Protein AF-A0A651DU20-F1 (afdb_monomer)

Structure (mmCIF, N/CA/C/O backbone):
data_AF-A0A651DU20-F1
#
_entry.id   AF-A0A651DU20-F1
#
loop_
_atom_site.group_PDB
_atom_site.id
_atom_site.type_symbol
_atom_site.label_atom_id
_atom_site.label_alt_id
_atom_site.label_comp_id
_atom_site.label_asym_id
_atom_site.label_entity_id
_atom_site.label_seq_id
_atom_site.pdbx_PDB_ins_code
_atom_site.Cartn_x
_atom_site.Cartn_y
_atom_site.Cartn_z
_atom_site.occupancy
_atom_site.B_iso_or_equiv
_atom_site.auth_seq_id
_atom_site.auth_comp_id
_atom_site.auth_asym_id
_atom_site.auth_atom_id
_atom_site.pdbx_PDB_model_num
ATOM 1 N N . MET A 1 1 ? -7.298 -18.552 1.337 1.00 55.91 1 MET A N 1
ATOM 2 C CA . MET A 1 1 ? -7.359 -18.763 -0.127 1.00 55.91 1 MET A CA 1
ATOM 3 C C . MET A 1 1 ? -8.749 -18.547 -0.714 1.00 55.91 1 MET A C 1
ATOM 5 O O . MET A 1 1 ? -8.821 -17.839 -1.707 1.00 55.91 1 MET A O 1
ATOM 9 N N . GLY A 1 2 ? -9.836 -19.045 -0.103 1.00 80.62 2 GLY A N 1
ATOM 10 C CA . GLY A 1 2 ? -11.199 -18.857 -0.637 1.00 80.62 2 GLY A CA 1
ATOM 11 C C . GLY A 1 2 ? -11.576 -17.401 -0.952 1.00 80.62 2 GLY A C 1
ATOM 12 O O . GLY A 1 2 ? -12.044 -17.128 -2.047 1.00 80.62 2 GLY A O 1
ATOM 13 N N . LEU A 1 3 ? -11.283 -16.447 -0.058 1.00 84.88 3 LEU A N 1
ATOM 14 C CA . LEU A 1 3 ? -11.631 -15.032 -0.269 1.00 84.88 3 LEU A CA 1
ATOM 15 C C . LEU A 1 3 ? -10.940 -14.400 -1.494 1.00 84.88 3 LEU A C 1
ATOM 17 O O . LEU A 1 3 ? -11.592 -13.719 -2.272 1.00 84.88 3 LEU A O 1
ATOM 21 N N . LEU A 1 4 ? -9.648 -14.673 -1.705 1.00 83.44 4 LEU A N 1
ATOM 22 C CA . LEU A 1 4 ? -8.897 -14.156 -2.861 1.00 83.44 4 LEU A CA 1
ATOM 23 C C . LEU A 1 4 ? -9.382 -14.739 -4.187 1.00 83.44 4 LEU A C 1
ATOM 25 O O . LEU A 1 4 ? -9.460 -14.034 -5.186 1.00 83.44 4 LEU A O 1
ATOM 29 N N . LEU A 1 5 ? -9.734 -16.026 -4.204 1.00 86.94 5 LEU A N 1
ATOM 30 C CA . LEU A 1 5 ? -10.305 -16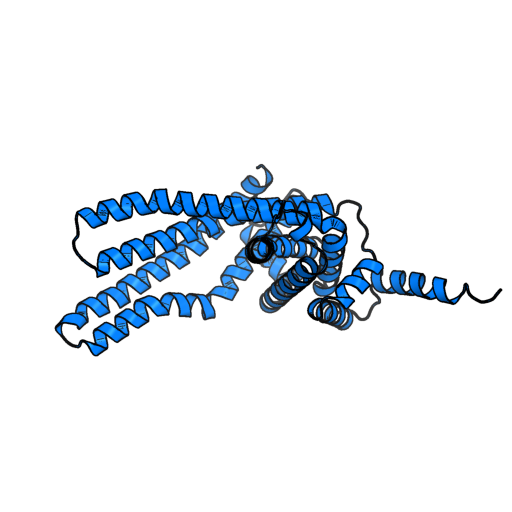.648 -5.399 1.00 86.94 5 LEU A CA 1
ATOM 31 C C . LEU A 1 5 ? -11.648 -16.009 -5.765 1.00 86.94 5 LEU A C 1
ATOM 33 O O . LEU A 1 5 ? -11.961 -15.834 -6.940 1.00 86.94 5 LEU A O 1
ATOM 37 N N . ARG A 1 6 ? -12.407 -15.577 -4.756 1.00 87.88 6 ARG A N 1
ATOM 38 C CA . ARG A 1 6 ? -13.658 -14.850 -4.951 1.00 87.88 6 ARG A CA 1
ATOM 39 C C . ARG A 1 6 ? -13.458 -13.417 -5.435 1.00 87.88 6 ARG A C 1
ATOM 41 O O . ARG A 1 6 ? -14.406 -12.881 -5.983 1.00 87.88 6 ARG A O 1
ATOM 48 N N . THR A 1 7 ? -12.268 -12.819 -5.325 1.00 87.94 7 THR A N 1
ATOM 49 C CA . THR A 1 7 ? -11.951 -11.501 -5.914 1.00 87.94 7 THR A CA 1
ATOM 50 C C . THR A 1 7 ? -11.258 -11.588 -7.278 1.00 87.94 7 THR A C 1
ATOM 52 O O . THR A 1 7 ? -10.811 -10.571 -7.807 1.00 87.94 7 THR A O 1
ATOM 55 N N . THR A 1 8 ? -11.169 -12.781 -7.884 1.00 86.00 8 THR A N 1
ATOM 56 C CA . THR A 1 8 ? -10.431 -13.009 -9.143 1.00 86.00 8 THR A CA 1
ATOM 57 C C . THR A 1 8 ? -10.808 -12.085 -10.302 1.00 86.00 8 THR A C 1
ATOM 59 O O . THR A 1 8 ? -9.875 -11.606 -10.951 1.00 86.00 8 THR A O 1
ATOM 62 N N . PRO A 1 9 ? -12.087 -11.730 -10.555 1.00 87.06 9 PRO A N 1
ATOM 63 C CA . PRO A 1 9 ? -12.413 -10.736 -11.578 1.00 87.06 9 PRO A CA 1
ATOM 64 C C . PRO A 1 9 ? -11.708 -9.395 -11.335 1.00 87.06 9 PRO A C 1
ATOM 66 O O . PRO A 1 9 ? -11.178 -8.789 -12.266 1.00 87.06 9 PRO A O 1
ATOM 69 N N . PHE A 1 10 ? -11.639 -8.952 -10.075 1.00 87.12 10 PHE A N 1
ATOM 70 C CA . PHE A 1 10 ? -10.921 -7.736 -9.707 1.00 87.12 10 PHE A CA 1
ATOM 71 C C . PHE A 1 10 ? -9.398 -7.909 -9.816 1.00 87.12 10 PHE A C 1
ATOM 73 O O . PHE A 1 10 ? -8.710 -6.988 -10.250 1.00 87.12 10 PHE A O 1
ATOM 80 N N . LEU A 1 11 ? -8.852 -9.087 -9.486 1.00 87.88 11 LEU A N 1
ATOM 81 C CA . LEU A 1 11 ? -7.421 -9.380 -9.662 1.00 87.88 11 LEU A CA 1
ATOM 82 C C . LEU A 1 11 ? -6.993 -9.287 -11.132 1.00 87.88 11 LEU A C 1
ATOM 84 O O . LEU A 1 11 ? -5.969 -8.678 -11.438 1.00 87.88 11 LEU A O 1
ATOM 88 N N . VAL A 1 12 ? -7.795 -9.841 -12.046 1.00 90.31 12 VAL A N 1
ATOM 89 C CA . VAL A 1 12 ? -7.548 -9.753 -13.494 1.00 90.31 12 VAL A CA 1
ATOM 90 C C . VAL A 1 12 ? -7.616 -8.302 -13.959 1.00 90.31 12 VAL A C 1
ATOM 92 O O . VAL A 1 12 ? -6.741 -7.851 -14.696 1.00 90.31 12 VAL A O 1
ATOM 95 N N . PHE A 1 13 ? -8.602 -7.541 -13.483 1.00 89.31 13 PHE A N 1
ATOM 96 C CA . PHE A 1 13 ? -8.703 -6.117 -13.785 1.00 89.31 13 PHE A CA 1
ATOM 97 C C . PHE A 1 13 ? -7.493 -5.321 -13.272 1.00 89.31 13 PHE A C 1
ATOM 99 O O . PHE A 1 13 ? -6.919 -4.535 -14.024 1.00 89.31 13 PHE A O 1
ATOM 106 N N . ASN A 1 14 ? -7.038 -5.573 -12.041 1.00 87.06 14 ASN A N 1
ATOM 107 C CA . ASN A 1 14 ? -5.813 -4.981 -11.498 1.00 87.06 14 ASN A CA 1
ATOM 108 C C . ASN A 1 14 ? -4.610 -5.282 -12.394 1.00 87.06 14 ASN A C 1
ATOM 110 O O . ASN A 1 14 ? -3.867 -4.368 -12.759 1.00 87.06 14 ASN A O 1
ATOM 114 N N . ALA A 1 15 ? -4.430 -6.547 -12.780 1.00 87.94 15 ALA A N 1
ATOM 115 C CA . ALA A 1 15 ? -3.348 -6.959 -13.664 1.00 87.94 15 ALA A CA 1
ATOM 116 C C . ALA A 1 15 ? -3.434 -6.275 -15.036 1.00 87.94 15 ALA A C 1
ATOM 118 O O . ALA A 1 15 ? -2.413 -5.815 -15.542 1.00 87.94 15 ALA A O 1
ATOM 119 N N . ALA A 1 16 ? -4.635 -6.127 -15.600 1.00 90.31 16 ALA A N 1
ATOM 120 C CA . ALA A 1 16 ? -4.855 -5.414 -16.854 1.00 90.31 16 ALA A CA 1
ATOM 121 C C . ALA A 1 16 ? -4.510 -3.919 -16.740 1.00 90.31 16 ALA A C 1
ATOM 123 O O . ALA A 1 16 ? -3.827 -3.384 -17.609 1.00 90.31 16 ALA A O 1
ATOM 124 N N . VAL A 1 17 ? -4.907 -3.248 -15.652 1.00 87.69 17 VAL A N 1
ATOM 125 C CA . VAL A 1 17 ? -4.593 -1.827 -15.412 1.00 87.69 17 VAL A CA 1
ATOM 126 C C . VAL A 1 17 ? -3.086 -1.616 -15.246 1.00 87.69 17 VAL A C 1
ATOM 128 O O . VAL A 1 17 ? -2.503 -0.751 -15.906 1.00 87.69 17 VAL A O 1
ATOM 131 N N . TYR A 1 18 ? -2.423 -2.420 -14.409 1.00 84.81 18 TYR A N 1
ATOM 132 C CA . TYR A 1 18 ? -0.967 -2.353 -14.257 1.00 84.81 18 TYR A CA 1
ATOM 133 C C . TYR A 1 18 ? -0.241 -2.723 -15.558 1.00 84.81 18 TYR A C 1
ATOM 135 O O . TYR A 1 18 ? 0.729 -2.055 -15.921 1.00 84.81 18 TYR A O 1
ATOM 143 N N . GLY A 1 19 ? -0.738 -3.724 -16.287 1.00 85.00 19 GLY A N 1
ATOM 144 C CA . GLY A 1 19 ? -0.238 -4.153 -17.592 1.00 85.00 19 GLY A CA 1
ATOM 145 C C . GLY A 1 19 ? -0.322 -3.052 -18.644 1.00 85.00 19 GLY A C 1
ATOM 146 O O . GLY A 1 19 ? 0.677 -2.742 -19.285 1.00 85.00 19 GLY A O 1
ATOM 147 N N . ALA A 1 20 ? -1.464 -2.376 -18.767 1.00 86.56 20 ALA A N 1
ATOM 148 C CA . ALA A 1 20 ? -1.628 -1.234 -19.664 1.00 86.56 20 ALA A CA 1
ATOM 149 C C . ALA A 1 20 ? -0.638 -0.109 -19.326 1.00 86.56 20 ALA A C 1
ATOM 151 O O . ALA A 1 20 ? -0.013 0.484 -20.208 1.00 86.56 20 ALA A O 1
ATOM 152 N N . PHE A 1 21 ? -0.429 0.156 -18.033 1.00 80.81 21 PHE A N 1
ATOM 153 C CA . PHE A 1 21 ? 0.537 1.156 -17.596 1.00 80.81 21 PHE A CA 1
ATOM 154 C C . PHE A 1 21 ? 1.990 0.789 -17.889 1.00 80.81 21 PHE A C 1
ATOM 156 O O . PHE A 1 21 ? 2.790 1.692 -18.170 1.00 80.81 21 PHE A O 1
ATOM 163 N N . PHE A 1 22 ? 2.311 -0.499 -17.842 1.00 80.25 22 PHE A N 1
ATOM 164 C CA . PHE A 1 22 ? 3.593 -1.038 -18.265 1.00 80.25 22 PHE A CA 1
ATOM 165 C C . PHE A 1 22 ? 3.790 -0.931 -19.772 1.00 80.25 22 PHE A C 1
ATOM 167 O O . PHE A 1 22 ? 4.788 -0.359 -20.195 1.00 80.25 22 PHE A O 1
ATOM 174 N N . LEU A 1 23 ? 2.826 -1.384 -20.575 1.00 84.31 23 LEU A N 1
ATOM 175 C CA . LEU A 1 23 ? 2.892 -1.298 -22.035 1.00 84.31 23 LEU A CA 1
ATOM 176 C C . LEU A 1 23 ? 3.058 0.150 -22.502 1.00 84.31 23 LEU A C 1
ATOM 178 O O . LEU A 1 23 ? 3.904 0.429 -23.344 1.00 84.31 23 LEU A O 1
ATOM 182 N N . ALA A 1 24 ? 2.338 1.090 -21.890 1.00 83.56 24 ALA A N 1
ATOM 183 C CA . ALA A 1 24 ? 2.516 2.512 -22.163 1.00 83.56 24 ALA A CA 1
ATOM 184 C C . ALA A 1 24 ? 3.920 3.025 -21.781 1.00 83.56 24 ALA A C 1
ATOM 186 O O . ALA A 1 24 ? 4.468 3.871 -22.481 1.00 83.56 24 ALA A O 1
ATOM 187 N N . ALA A 1 25 ? 4.522 2.520 -20.697 1.00 79.12 25 ALA A N 1
ATOM 188 C CA . ALA A 1 25 ? 5.890 2.883 -20.317 1.00 79.12 25 ALA A CA 1
ATOM 189 C C . ALA A 1 25 ? 6.935 2.280 -21.273 1.00 79.12 25 ALA A C 1
ATOM 191 O O . ALA A 1 25 ? 7.893 2.959 -21.628 1.00 79.12 25 ALA A O 1
ATOM 192 N N . VAL A 1 26 ? 6.734 1.040 -21.728 1.00 79.12 26 VAL A N 1
ATOM 193 C CA . VAL A 1 26 ? 7.586 0.391 -22.737 1.00 79.12 26 VAL A CA 1
ATOM 194 C C . VAL A 1 26 ? 7.484 1.117 -24.075 1.00 79.12 26 VAL A C 1
ATOM 196 O O . VAL A 1 26 ? 8.511 1.427 -24.667 1.00 79.12 26 VAL A O 1
ATOM 199 N N . ALA A 1 27 ? 6.274 1.454 -24.525 1.00 84.69 27 ALA A N 1
ATOM 200 C CA . ALA A 1 27 ? 6.066 2.229 -25.746 1.00 84.69 27 ALA A CA 1
ATOM 201 C C . ALA A 1 27 ? 6.738 3.608 -25.656 1.00 84.69 27 ALA A C 1
ATOM 203 O O . ALA A 1 27 ? 7.429 4.014 -26.586 1.00 84.69 27 ALA A O 1
ATOM 204 N N . TRP A 1 28 ? 6.611 4.294 -24.514 1.00 85.69 28 TRP A N 1
ATOM 205 C CA . TRP A 1 28 ? 7.305 5.558 -24.257 1.00 85.69 28 TRP A CA 1
ATOM 206 C C . TRP A 1 28 ? 8.825 5.413 -24.376 1.00 85.69 28 TRP A C 1
ATOM 208 O O . TRP A 1 28 ? 9.468 6.170 -25.102 1.00 85.69 28 TRP A O 1
ATOM 218 N N . LEU A 1 29 ? 9.398 4.420 -23.691 1.00 81.75 29 LEU A N 1
ATOM 219 C CA . LEU A 1 29 ? 10.831 4.135 -23.750 1.00 81.75 29 LEU A CA 1
ATOM 220 C C . LEU A 1 29 ? 11.281 3.784 -25.170 1.00 81.75 29 LEU A C 1
ATOM 222 O O . LEU A 1 29 ? 12.324 4.260 -25.601 1.00 81.75 29 LEU A O 1
ATOM 226 N N . GLY A 1 30 ? 10.491 3.004 -25.909 1.00 82.56 30 GLY A N 1
ATOM 227 C CA . GLY A 1 30 ? 10.779 2.639 -27.293 1.00 82.56 30 GLY A CA 1
ATOM 228 C C . GLY A 1 30 ? 10.801 3.849 -28.227 1.00 82.56 30 GLY A C 1
ATOM 229 O O . GLY A 1 30 ? 11.742 4.003 -28.999 1.00 82.56 30 GLY A O 1
ATOM 230 N N . VAL A 1 31 ? 9.815 4.744 -28.119 1.00 89.19 31 VAL A N 1
ATOM 231 C CA . VAL A 1 31 ? 9.739 5.959 -2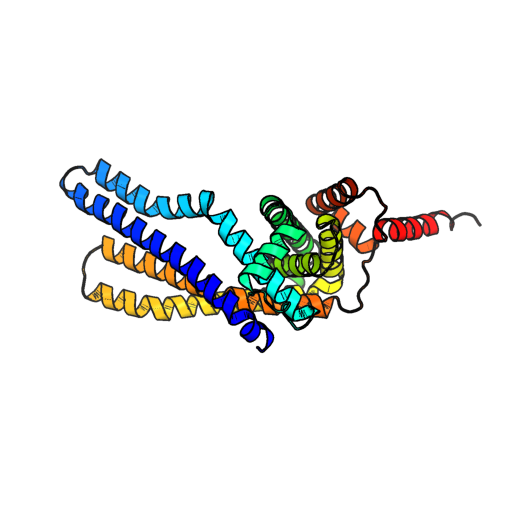8.947 1.00 89.19 31 VAL A CA 1
ATOM 232 C C . VAL A 1 31 ? 10.896 6.906 -28.635 1.00 89.19 31 VAL A C 1
ATOM 234 O O . VAL A 1 31 ? 11.657 7.262 -29.530 1.00 89.19 31 VAL A O 1
ATOM 237 N N . PHE A 1 32 ? 11.069 7.301 -27.373 1.00 88.06 32 PHE A N 1
ATOM 238 C CA . PHE A 1 32 ? 12.081 8.298 -27.014 1.00 88.06 32 PHE A CA 1
ATOM 239 C C . PHE A 1 32 ? 13.503 7.731 -27.013 1.00 88.06 32 PHE A C 1
ATOM 241 O O . PHE A 1 32 ? 14.437 8.429 -27.400 1.00 88.06 32 PHE A O 1
ATOM 248 N N . GLY A 1 33 ? 13.676 6.455 -26.665 1.00 85.44 33 GLY A N 1
ATOM 249 C CA . GLY A 1 33 ? 14.945 5.750 -26.839 1.00 85.44 33 GLY A CA 1
ATOM 250 C C . GLY A 1 33 ? 15.308 5.595 -28.317 1.00 85.44 33 GLY A C 1
ATOM 251 O O . GLY A 1 33 ? 16.445 5.862 -28.697 1.00 85.44 33 GLY A O 1
ATOM 252 N N . GLY A 1 34 ? 14.337 5.258 -29.171 1.00 86.38 34 GLY A N 1
ATOM 253 C CA . GLY A 1 34 ? 14.525 5.206 -30.622 1.00 86.38 34 GLY A CA 1
ATOM 254 C C . GLY A 1 34 ? 14.918 6.561 -31.212 1.00 86.38 34 GLY A C 1
ATOM 255 O O . GLY A 1 34 ? 15.850 6.634 -32.010 1.00 86.38 34 GLY A O 1
ATOM 256 N N . LEU A 1 35 ? 14.276 7.649 -30.770 1.00 90.56 35 LEU A N 1
ATOM 257 C CA . LEU A 1 35 ? 14.649 9.012 -31.159 1.00 90.56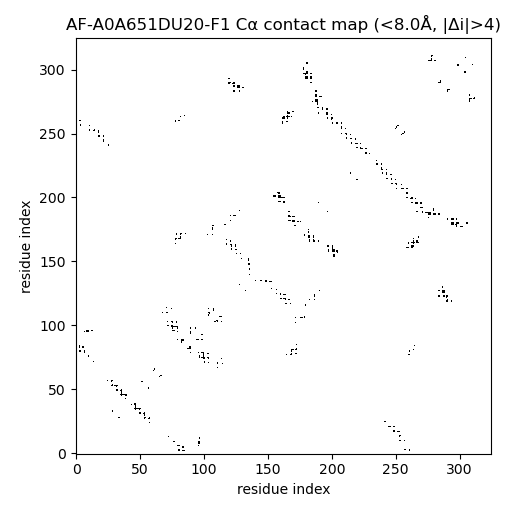 35 LEU A CA 1
ATOM 258 C C . LEU A 1 35 ? 16.062 9.379 -30.689 1.00 90.56 35 LEU A C 1
ATOM 260 O O . LEU A 1 35 ? 16.822 9.956 -31.464 1.00 90.56 35 LEU A O 1
ATOM 264 N N . ALA A 1 36 ? 16.454 9.007 -29.468 1.00 87.12 36 ALA A N 1
ATOM 265 C CA . ALA A 1 36 ? 17.814 9.240 -28.985 1.00 87.12 36 ALA A CA 1
ATOM 266 C C . ALA A 1 36 ? 18.856 8.562 -29.894 1.00 87.12 36 ALA A C 1
ATOM 268 O O . ALA A 1 36 ? 19.784 9.210 -30.375 1.00 87.12 36 ALA A O 1
ATOM 269 N N . VAL A 1 37 ? 18.645 7.285 -30.231 1.00 85.44 37 VAL A N 1
ATOM 270 C CA . VAL A 1 37 ? 19.518 6.539 -31.155 1.00 85.44 37 VAL A CA 1
ATOM 271 C C . VAL A 1 37 ? 19.529 7.168 -32.552 1.00 85.44 37 VAL A C 1
ATOM 273 O O . VAL A 1 37 ? 20.592 7.323 -33.151 1.00 85.44 37 VAL A O 1
ATOM 276 N N . LEU A 1 38 ? 18.367 7.584 -33.062 1.00 91.06 38 LEU A N 1
ATOM 277 C CA . LEU A 1 38 ? 18.239 8.207 -34.379 1.00 91.06 38 LEU A CA 1
ATOM 278 C C . LEU A 1 38 ? 19.030 9.522 -34.479 1.00 91.06 38 LEU A C 1
ATOM 280 O O . LEU A 1 38 ? 19.618 9.810 -35.523 1.00 91.06 38 LEU A O 1
ATOM 284 N N . PHE A 1 39 ? 19.044 10.335 -33.423 1.00 91.44 39 PHE A N 1
ATOM 285 C CA . PHE A 1 39 ? 19.740 11.625 -33.419 1.00 91.44 39 PHE A CA 1
ATOM 286 C C . PHE A 1 39 ? 21.196 11.548 -32.953 1.00 91.44 39 PHE A C 1
ATOM 288 O O . PHE A 1 39 ? 21.939 12.493 -33.212 1.00 91.44 39 PHE A O 1
ATOM 295 N N . ALA A 1 40 ? 21.631 10.431 -32.362 1.00 87.94 40 ALA A N 1
ATOM 296 C CA . ALA A 1 40 ? 22.998 10.236 -31.877 1.00 87.94 40 ALA A CA 1
ATOM 297 C C . ALA A 1 40 ? 24.103 10.593 -32.897 1.00 87.94 40 ALA A C 1
ATOM 299 O O . ALA A 1 40 ? 25.004 11.336 -32.517 1.00 87.94 40 ALA A O 1
ATOM 300 N N . PRO A 1 41 ? 24.047 10.174 -34.180 1.00 88.81 41 PRO A N 1
ATOM 301 C CA . PRO A 1 41 ? 25.090 10.522 -35.148 1.00 88.81 41 PRO A CA 1
ATOM 302 C C . PRO A 1 41 ? 24.916 11.912 -35.785 1.00 88.81 41 PRO A C 1
ATOM 304 O O . PRO A 1 41 ? 25.743 12.309 -36.599 1.00 88.81 41 PRO A O 1
ATOM 307 N N . ARG A 1 42 ? 23.826 12.635 -35.485 1.00 91.94 42 ARG A N 1
ATOM 308 C CA . ARG A 1 42 ? 23.471 13.903 -36.151 1.00 91.94 42 ARG A CA 1
ATOM 309 C C . ARG A 1 42 ? 23.635 15.107 -35.233 1.00 91.94 42 ARG A C 1
ATOM 311 O O . ARG A 1 42 ? 24.243 16.095 -35.622 1.00 91.94 42 ARG A O 1
ATOM 318 N N . ILE A 1 43 ? 23.031 15.041 -34.046 1.00 93.44 43 ILE A N 1
ATOM 319 C CA . ILE A 1 43 ? 22.959 16.144 -33.084 1.00 93.44 43 ILE A CA 1
ATOM 320 C C . ILE A 1 43 ? 23.022 15.551 -31.673 1.00 93.44 43 ILE A C 1
ATOM 322 O O . ILE A 1 43 ? 22.014 15.082 -31.137 1.00 93.44 43 ILE A O 1
ATOM 326 N N . GLU A 1 44 ? 24.202 15.605 -31.056 1.00 89.38 44 GLU A N 1
ATOM 327 C CA . GLU A 1 44 ? 24.463 15.030 -29.728 1.00 89.38 44 GLU A CA 1
ATOM 328 C C . GLU A 1 44 ? 23.520 15.589 -28.652 1.00 89.38 44 GLU A C 1
ATOM 330 O O . GLU A 1 44 ? 22.905 14.828 -27.904 1.00 89.38 44 GLU A O 1
ATOM 335 N N . LEU A 1 45 ? 23.320 16.912 -28.632 1.00 92.88 45 LEU A N 1
ATOM 336 C CA . LEU A 1 45 ? 22.419 17.567 -27.680 1.00 92.88 45 LEU A CA 1
ATOM 337 C C . LEU A 1 45 ? 20.983 17.025 -27.777 1.00 92.88 45 LEU A C 1
ATOM 339 O O . LEU A 1 45 ? 20.330 16.808 -26.760 1.00 92.88 45 LEU A O 1
ATOM 343 N N . LEU A 1 46 ? 20.494 16.773 -28.993 1.00 90.50 46 LEU A N 1
ATOM 344 C CA . LEU A 1 46 ? 19.132 16.295 -29.217 1.00 90.50 46 LEU A CA 1
ATOM 345 C C . LEU A 1 46 ? 18.978 14.818 -28.824 1.00 90.50 46 LEU A C 1
ATOM 347 O O . LEU A 1 46 ? 17.964 14.439 -28.239 1.00 90.50 46 LEU A O 1
ATOM 351 N N . SER A 1 47 ? 20.013 14.006 -29.062 1.00 87.19 47 SER A N 1
ATOM 352 C CA . SER A 1 47 ? 20.100 12.636 -28.544 1.00 87.19 47 SER A CA 1
ATOM 353 C C . SER A 1 47 ? 20.039 12.601 -27.014 1.00 87.19 47 SER A C 1
ATOM 355 O O . SER A 1 47 ? 19.230 11.868 -26.439 1.00 87.19 47 SER A O 1
ATOM 357 N N . LEU A 1 48 ? 20.821 13.460 -26.347 1.00 87.88 48 LEU A N 1
ATOM 358 C CA . LEU A 1 48 ? 20.824 13.576 -24.889 1.00 87.88 48 LEU A CA 1
ATOM 359 C C . LEU A 1 48 ? 19.452 13.990 -24.346 1.00 87.88 48 LEU A C 1
ATOM 361 O O . LEU A 1 48 ? 18.959 13.384 -23.395 1.00 87.88 48 LEU A O 1
ATOM 365 N N . ILE A 1 49 ? 18.804 14.975 -24.974 1.00 92.00 49 ILE A N 1
ATOM 366 C CA . ILE A 1 49 ? 17.455 15.415 -24.599 1.00 92.00 49 ILE A CA 1
ATOM 367 C C . ILE A 1 49 ? 16.462 14.250 -24.693 1.00 92.00 49 ILE A C 1
ATOM 369 O O . ILE A 1 49 ? 15.732 13.993 -23.735 1.00 92.00 49 ILE A O 1
ATOM 373 N N . PHE A 1 50 ? 16.447 13.504 -25.802 1.00 90.38 50 PHE A N 1
ATOM 374 C CA . PHE A 1 50 ? 15.524 12.379 -25.961 1.00 90.38 50 PHE A CA 1
ATOM 375 C C . PHE A 1 50 ? 15.806 11.228 -24.998 1.00 90.38 50 PHE A C 1
ATOM 377 O O . PHE A 1 50 ? 14.864 10.638 -24.474 1.00 90.38 50 PHE A O 1
ATOM 384 N N . MET A 1 51 ? 17.072 10.955 -24.690 1.00 84.56 51 MET A N 1
ATOM 385 C CA . MET A 1 51 ? 17.457 9.977 -23.675 1.00 84.56 51 MET A CA 1
ATOM 386 C C . MET A 1 51 ? 16.942 10.376 -22.284 1.00 84.56 51 MET A C 1
ATOM 388 O O . MET A 1 51 ? 16.348 9.560 -21.577 1.00 84.56 51 MET A O 1
ATOM 392 N N . VAL A 1 52 ? 17.109 11.647 -21.903 1.00 86.75 52 VAL A N 1
ATOM 393 C CA . VAL A 1 52 ? 16.591 12.172 -20.634 1.00 86.75 52 VAL A CA 1
ATOM 394 C C . VAL A 1 52 ? 15.067 12.078 -20.601 1.00 86.75 52 VAL A C 1
ATOM 396 O O . VAL A 1 52 ? 14.518 11.615 -19.605 1.00 86.75 52 VAL A O 1
ATOM 399 N N . ILE A 1 53 ? 14.369 12.434 -21.684 1.00 88.25 53 ILE A N 1
ATOM 400 C CA . ILE A 1 53 ? 12.904 12.301 -21.779 1.00 88.25 53 ILE A CA 1
ATOM 401 C C . ILE A 1 53 ? 12.469 10.830 -21.705 1.00 88.25 53 ILE A C 1
ATOM 403 O O . ILE A 1 53 ? 11.466 10.517 -21.058 1.00 88.25 53 ILE A O 1
ATOM 407 N N . ALA A 1 54 ? 13.218 9.909 -22.314 1.00 83.31 54 ALA A N 1
ATOM 408 C CA . ALA A 1 54 ? 12.934 8.479 -22.249 1.00 83.31 54 ALA A CA 1
ATOM 409 C C . ALA A 1 54 ? 12.972 7.974 -20.800 1.00 83.31 54 ALA A C 1
ATOM 411 O O . ALA A 1 54 ? 12.056 7.276 -20.373 1.00 83.31 54 ALA A O 1
ATOM 412 N N . VAL A 1 55 ? 13.983 8.372 -20.021 1.00 78.12 55 VAL A N 1
ATOM 413 C CA . VAL A 1 55 ? 14.164 7.920 -18.631 1.00 78.12 55 VAL A CA 1
ATOM 414 C C . VAL A 1 55 ? 13.263 8.679 -17.648 1.00 78.12 55 VAL A C 1
ATOM 416 O O . VAL A 1 55 ? 12.649 8.073 -16.767 1.00 78.12 55 VAL A O 1
ATOM 419 N N . ALA A 1 56 ? 13.149 10.001 -17.788 1.00 80.38 56 ALA A N 1
ATOM 420 C CA . ALA A 1 56 ? 12.386 10.856 -16.878 1.00 80.38 56 ALA A CA 1
ATOM 421 C C . ALA A 1 56 ? 10.875 10.836 -17.162 1.00 80.38 56 ALA A C 1
ATOM 423 O O . ALA A 1 56 ? 10.066 10.985 -16.244 1.00 80.38 56 ALA A O 1
ATOM 424 N N . GLY A 1 57 ? 10.470 10.626 -18.414 1.00 77.50 57 GLY A N 1
ATOM 425 C CA . GLY A 1 57 ? 9.070 10.655 -18.837 1.00 77.50 57 GLY A CA 1
ATOM 426 C C . GLY A 1 57 ? 8.177 9.641 -18.115 1.00 77.50 57 GLY A C 1
ATOM 427 O O . GLY A 1 57 ? 7.152 10.052 -17.565 1.00 77.50 57 GLY A O 1
ATOM 428 N N . PRO A 1 58 ? 8.561 8.355 -17.984 1.00 72.69 58 PRO A N 1
ATOM 429 C CA . PRO A 1 58 ? 7.801 7.390 -17.201 1.00 72.69 58 PRO A CA 1
ATOM 430 C C . PRO A 1 58 ? 7.639 7.840 -15.745 1.00 72.69 58 PRO A C 1
ATOM 432 O O . PRO A 1 58 ? 6.554 7.694 -15.189 1.00 72.69 58 PRO A O 1
ATOM 435 N N . PHE A 1 59 ? 8.659 8.466 -15.144 1.00 68.50 59 PHE A N 1
ATOM 436 C CA . PHE A 1 59 ? 8.570 9.043 -13.797 1.00 68.50 59 PHE A CA 1
ATOM 437 C C . PHE A 1 59 ? 7.572 10.213 -13.715 1.00 68.50 59 PHE A C 1
ATOM 439 O O . PHE A 1 59 ? 6.768 10.256 -12.778 1.00 68.50 59 PHE A O 1
ATOM 446 N N . GLY A 1 60 ? 7.568 11.127 -14.691 1.00 61.97 60 GLY A N 1
ATOM 447 C CA . GLY A 1 60 ? 6.640 12.267 -14.755 1.00 61.97 60 GLY A CA 1
ATOM 448 C C . GLY A 1 60 ? 5.181 11.851 -14.991 1.00 61.97 60 GLY A C 1
ATOM 449 O O . GLY A 1 60 ? 4.265 12.281 -14.287 1.00 61.97 60 GLY A O 1
ATOM 450 N N . VAL A 1 61 ? 4.957 10.917 -15.917 1.00 57.31 61 VAL A N 1
ATOM 451 C CA . VAL A 1 61 ? 3.626 10.365 -16.225 1.00 57.31 61 VAL A CA 1
ATOM 452 C C . VAL A 1 61 ? 3.072 9.544 -15.049 1.00 57.31 61 VAL A C 1
ATOM 454 O O . VAL A 1 61 ? 1.878 9.616 -14.742 1.00 57.31 61 VAL A O 1
ATOM 457 N N . LEU A 1 62 ? 3.930 8.804 -14.331 1.00 55.91 62 LEU A N 1
ATOM 458 C CA . LEU A 1 62 ? 3.555 8.076 -13.110 1.00 55.91 62 LEU A CA 1
ATOM 459 C C . LEU A 1 62 ? 3.200 9.004 -11.937 1.00 55.91 62 LEU A C 1
ATOM 461 O O . LEU A 1 62 ? 2.426 8.598 -11.068 1.00 55.91 62 LEU A O 1
ATOM 465 N N . THR A 1 63 ? 3.735 10.227 -11.888 1.00 56.56 63 THR A N 1
ATOM 466 C CA . THR A 1 63 ? 3.538 11.135 -10.746 1.00 56.56 63 THR A CA 1
ATOM 467 C C . THR A 1 63 ? 2.307 12.033 -10.859 1.00 56.56 63 THR A C 1
ATOM 469 O O . THR A 1 63 ? 1.671 12.256 -9.825 1.00 56.56 63 THR A O 1
ATOM 472 N N . PHE A 1 64 ? 1.926 12.494 -12.059 1.00 50.81 64 PHE A N 1
ATOM 473 C CA . PHE A 1 64 ? 0.850 13.491 -12.217 1.00 50.81 64 PHE A CA 1
ATOM 474 C C . PHE A 1 64 ? -0.504 12.948 -12.718 1.00 50.81 64 PHE A C 1
ATOM 476 O O . PHE A 1 64 ? -1.532 13.360 -12.191 1.00 50.81 64 PHE A O 1
ATOM 483 N N . GLY A 1 65 ? -0.548 11.998 -13.664 1.00 53.47 65 GLY A N 1
ATOM 484 C CA . GLY A 1 65 ? -1.822 11.543 -14.266 1.00 53.47 65 GLY A CA 1
ATOM 485 C C . GLY A 1 65 ? -2.404 10.241 -13.695 1.00 53.47 65 GLY A C 1
ATOM 486 O O . GLY A 1 65 ? -3.612 10.024 -13.714 1.00 53.47 65 GLY A O 1
ATOM 487 N N . ARG A 1 66 ? -1.555 9.353 -13.158 1.00 58.94 66 ARG A N 1
ATOM 488 C CA . ARG A 1 66 ? -1.937 7.962 -12.823 1.00 58.94 66 ARG A CA 1
ATOM 489 C C . ARG A 1 66 ? -2.436 7.731 -11.400 1.00 58.94 66 ARG A C 1
ATOM 491 O O . ARG A 1 66 ? -2.997 6.669 -11.132 1.00 58.94 66 ARG A O 1
ATOM 498 N N . ARG A 1 67 ? -2.253 8.687 -10.481 1.00 63.03 67 ARG A N 1
ATOM 499 C CA . ARG A 1 67 ? -2.666 8.502 -9.079 1.00 63.03 67 ARG A CA 1
ATOM 500 C C . ARG A 1 67 ? -4.171 8.288 -8.961 1.00 63.03 67 ARG A C 1
ATOM 502 O O . ARG A 1 67 ? -4.566 7.366 -8.269 1.00 63.03 67 ARG A O 1
ATOM 509 N N . TYR A 1 68 ? -4.993 9.049 -9.679 1.00 68.44 68 TYR A N 1
ATOM 510 C CA . TYR A 1 68 ? -6.450 8.943 -9.559 1.00 68.44 68 TYR A CA 1
ATOM 511 C C . TYR A 1 68 ? -6.968 7.534 -9.894 1.00 68.44 68 TYR A C 1
ATOM 513 O O . TYR A 1 68 ? -7.667 6.926 -9.088 1.00 68.44 68 TYR A O 1
ATOM 521 N N . ILE A 1 69 ? -6.554 6.977 -11.039 1.00 77.44 69 ILE A N 1
ATOM 522 C CA . ILE A 1 69 ? -6.996 5.647 -11.483 1.00 77.44 69 ILE A CA 1
ATOM 523 C C . ILE A 1 69 ? -6.472 4.569 -10.537 1.00 77.44 69 ILE A C 1
ATOM 525 O O . ILE A 1 69 ? -7.258 3.782 -10.026 1.00 77.44 69 ILE A O 1
ATOM 529 N N . LEU A 1 70 ? -5.166 4.545 -10.251 1.00 81.12 70 LEU A N 1
ATOM 530 C CA . LEU A 1 70 ? -4.589 3.505 -9.392 1.00 81.12 70 LEU A CA 1
ATOM 531 C C . LEU A 1 70 ? -5.174 3.528 -7.975 1.00 81.12 70 LEU A C 1
ATOM 533 O O . LEU A 1 70 ? -5.384 2.468 -7.391 1.00 81.12 70 LEU A O 1
ATOM 537 N N . TYR A 1 71 ? -5.481 4.713 -7.439 1.00 80.81 71 TYR A N 1
ATOM 538 C CA . TYR A 1 71 ? -6.136 4.832 -6.139 1.00 80.81 71 TYR A CA 1
ATOM 539 C C . TYR A 1 71 ? -7.598 4.395 -6.172 1.00 80.81 71 TYR A C 1
ATOM 541 O O . TYR A 1 71 ? -8.022 3.701 -5.253 1.00 80.81 71 TYR A O 1
ATOM 549 N N . LEU A 1 72 ? -8.353 4.741 -7.218 1.00 85.69 72 LEU A N 1
ATOM 550 C CA . LEU A 1 72 ? -9.730 4.271 -7.375 1.00 85.69 72 LEU A CA 1
ATOM 551 C C . LEU A 1 72 ? -9.780 2.743 -7.498 1.00 85.69 72 LEU A C 1
ATOM 553 O O . LEU A 1 72 ? -10.594 2.095 -6.850 1.00 85.69 72 LEU A O 1
ATOM 557 N N . VAL A 1 73 ? -8.865 2.162 -8.275 1.00 88.94 73 VAL A N 1
ATOM 558 C CA . VAL A 1 73 ? -8.728 0.711 -8.436 1.00 88.94 73 VAL A CA 1
ATOM 559 C C . VAL A 1 73 ? -8.351 0.045 -7.107 1.00 88.94 73 VAL A C 1
ATOM 561 O O . VAL A 1 73 ? -8.996 -0.919 -6.699 1.00 88.94 73 VAL A O 1
ATOM 564 N N . LYS A 1 74 ? -7.370 0.593 -6.376 1.00 89.88 74 LYS A N 1
ATOM 565 C CA . LYS A 1 74 ? -6.986 0.111 -5.038 1.00 89.88 74 LYS A CA 1
ATOM 566 C C . LYS A 1 74 ? -8.165 0.173 -4.060 1.00 89.88 74 LYS A C 1
ATOM 568 O O . LYS A 1 74 ? -8.465 -0.825 -3.412 1.00 89.88 74 LYS A O 1
ATOM 573 N N . GLY A 1 75 ? -8.846 1.317 -3.975 1.00 91.25 75 GLY A N 1
ATOM 574 C CA . GLY A 1 75 ? -10.009 1.510 -3.106 1.00 91.25 75 GLY A CA 1
ATOM 575 C C . GLY A 1 75 ? -11.157 0.568 -3.459 1.00 91.25 75 GLY A C 1
ATOM 576 O O . GLY A 1 75 ? -11.730 -0.054 -2.571 1.00 91.25 75 GLY A O 1
ATOM 577 N N . GLY A 1 76 ? -11.433 0.389 -4.754 1.00 92.69 76 GLY A N 1
ATOM 578 C CA . GLY A 1 76 ? -12.461 -0.530 -5.232 1.00 92.69 76 GLY A CA 1
ATOM 579 C C . GLY A 1 76 ? -12.144 -1.981 -4.881 1.00 92.69 76 GLY A C 1
ATOM 580 O O . GLY A 1 76 ? -13.035 -2.716 -4.465 1.00 92.69 76 GLY A O 1
ATOM 581 N N . HIS A 1 77 ? -10.871 -2.384 -4.957 1.00 94.31 77 HIS A N 1
ATOM 582 C CA . HIS A 1 77 ? -10.469 -3.725 -4.541 1.00 94.31 77 HIS A CA 1
ATOM 583 C C . HIS A 1 77 ? -10.683 -3.928 -3.041 1.00 94.31 77 HIS A C 1
ATOM 585 O O . HIS A 1 77 ? -11.217 -4.956 -2.633 1.00 94.31 77 HIS A O 1
ATOM 591 N N . ILE A 1 78 ? -10.296 -2.938 -2.226 1.00 95.00 78 ILE A N 1
ATOM 592 C CA . ILE A 1 78 ? -10.514 -2.964 -0.776 1.00 95.00 78 ILE A CA 1
ATOM 593 C C . ILE A 1 78 ? -12.012 -3.078 -0.485 1.00 95.00 78 ILE A C 1
ATOM 595 O O . ILE A 1 78 ? -12.391 -3.942 0.293 1.00 95.00 78 ILE A O 1
ATOM 599 N N . ALA A 1 79 ? -12.865 -2.298 -1.156 1.00 94.12 79 ALA A N 1
ATOM 600 C CA . ALA A 1 79 ? -14.316 -2.371 -0.994 1.00 94.12 79 ALA A CA 1
ATOM 601 C C . ALA A 1 79 ? -14.883 -3.761 -1.328 1.00 94.12 79 ALA A C 1
ATOM 603 O O . ALA A 1 79 ? -15.673 -4.305 -0.561 1.00 94.12 79 ALA A O 1
ATOM 604 N N . VAL A 1 80 ? -14.440 -4.376 -2.428 1.00 95.25 80 VAL A N 1
ATOM 605 C CA . VAL A 1 80 ? -14.852 -5.737 -2.815 1.00 95.25 80 VAL A CA 1
ATOM 606 C C . VAL A 1 80 ? -14.379 -6.777 -1.795 1.00 95.25 80 VAL A C 1
ATOM 608 O O . VAL A 1 80 ? -15.161 -7.649 -1.416 1.00 95.25 80 VAL A O 1
ATOM 611 N N . ILE A 1 81 ? -13.128 -6.685 -1.321 1.00 95.75 81 ILE A N 1
ATOM 612 C CA . ILE A 1 81 ? -12.607 -7.568 -0.265 1.00 95.75 81 ILE A CA 1
ATOM 613 C C . ILE A 1 81 ? -13.448 -7.412 1.002 1.00 95.75 81 ILE A C 1
ATOM 615 O O . ILE A 1 81 ? -13.869 -8.418 1.566 1.00 95.75 81 ILE A O 1
ATOM 619 N N . THR A 1 82 ? -13.698 -6.174 1.438 1.00 94.94 82 THR A N 1
ATOM 620 C CA . THR A 1 82 ? -14.501 -5.870 2.625 1.00 94.94 82 THR A CA 1
ATOM 621 C C . THR A 1 82 ? -15.897 -6.465 2.498 1.00 94.94 82 THR A C 1
ATOM 623 O O . THR A 1 82 ? -16.322 -7.191 3.388 1.00 94.94 82 THR A O 1
ATOM 626 N N . LYS A 1 83 ? -16.587 -6.224 1.378 1.00 94.00 83 LYS A N 1
ATOM 627 C CA . LYS A 1 83 ? -17.949 -6.715 1.147 1.00 94.00 83 LYS A CA 1
ATOM 628 C C . LYS A 1 83 ? -18.024 -8.239 1.209 1.00 94.00 83 LYS A C 1
ATOM 630 O O . LYS A 1 83 ? -18.866 -8.791 1.905 1.00 94.00 83 LYS A O 1
ATOM 635 N N . LEU A 1 84 ? -17.097 -8.928 0.545 1.00 94.31 84 LEU A N 1
ATOM 636 C CA . LEU A 1 84 ? -17.023 -10.391 0.590 1.00 94.31 84 LEU A CA 1
ATOM 637 C C . LEU A 1 84 ? -16.595 -10.941 1.956 1.00 94.31 84 LEU A C 1
ATOM 639 O O . LEU A 1 84 ? -16.918 -12.085 2.267 1.00 94.31 84 LEU A O 1
ATOM 643 N N . LEU A 1 85 ? -15.834 -10.174 2.738 1.00 94.56 85 LEU A N 1
ATOM 644 C CA . LEU A 1 85 ? -15.405 -10.565 4.078 1.00 94.56 85 LEU A CA 1
ATOM 645 C C . LEU A 1 85 ? -16.533 -10.423 5.104 1.00 94.56 85 LEU A C 1
ATOM 647 O O . LEU A 1 85 ? -16.667 -11.296 5.956 1.00 94.56 85 LEU A O 1
ATOM 651 N N . VAL A 1 86 ? -17.295 -9.331 5.028 1.00 91.88 86 VAL A N 1
ATOM 652 C CA . VAL A 1 86 ? -18.348 -8.986 5.993 1.00 91.88 86 VAL A CA 1
ATOM 653 C C . VAL A 1 86 ? -19.661 -9.677 5.639 1.00 91.88 86 VAL A C 1
ATOM 655 O O . VAL A 1 86 ? -20.210 -10.392 6.470 1.00 91.88 86 VAL A O 1
ATOM 658 N N . ASP A 1 87 ? -20.121 -9.531 4.396 1.00 91.00 87 ASP A N 1
ATOM 659 C CA . ASP A 1 87 ? -21.451 -9.993 3.975 1.00 91.00 87 ASP A CA 1
ATOM 660 C C . ASP A 1 87 ? -21.407 -11.317 3.215 1.00 91.00 87 ASP A C 1
ATOM 662 O O . ASP A 1 87 ? -22.429 -11.940 2.953 1.00 91.00 87 ASP A O 1
ATOM 666 N N . GLY A 1 88 ? -20.214 -11.768 2.832 1.00 90.19 88 GLY A N 1
ATOM 667 C CA . GLY A 1 88 ? -20.058 -13.058 2.185 1.00 90.19 88 GLY A CA 1
ATOM 668 C C . GLY A 1 88 ? -20.514 -13.099 0.731 1.00 90.19 88 GLY A C 1
ATOM 669 O O . GLY A 1 88 ? -20.311 -14.145 0.129 1.00 90.19 88 GLY A O 1
ATOM 670 N N . GLU A 1 89 ? -21.038 -12.029 0.126 1.00 88.81 89 GLU A N 1
ATOM 671 C CA . GLU A 1 89 ? -21.427 -11.973 -1.293 1.00 88.81 89 GLU A CA 1
ATOM 672 C C . GLU A 1 89 ? -21.440 -10.547 -1.874 1.00 88.81 89 GLU A C 1
ATOM 674 O O . GLU A 1 89 ? -21.508 -9.553 -1.152 1.00 88.81 89 GLU A O 1
ATOM 679 N N . ILE A 1 90 ? -21.338 -10.449 -3.205 1.00 88.38 90 ILE A N 1
ATOM 680 C CA . ILE A 1 90 ? -21.529 -9.191 -3.942 1.00 88.38 90 ILE A CA 1
ATOM 681 C C . ILE A 1 90 ? -22.998 -9.135 -4.381 1.00 88.38 90 ILE A C 1
ATOM 683 O O . ILE A 1 90 ? -23.474 -10.151 -4.885 1.00 88.38 90 ILE A O 1
ATOM 687 N N . PRO A 1 91 ? -23.699 -7.991 -4.236 1.00 84.69 91 PRO A N 1
ATOM 688 C CA . PRO A 1 91 ? -25.105 -7.878 -4.618 1.00 84.69 91 PRO A CA 1
ATOM 689 C C . PRO A 1 91 ? -25.379 -8.356 -6.049 1.00 84.69 91 PRO A C 1
ATOM 691 O O . PRO A 1 91 ? -24.625 -8.025 -6.972 1.00 84.69 91 PRO A O 1
ATOM 694 N N . GLU A 1 92 ? -26.469 -9.107 -6.225 1.00 74.94 92 GLU A N 1
ATOM 695 C CA . GLU A 1 92 ? -26.858 -9.679 -7.515 1.00 74.94 92 GLU A CA 1
ATOM 696 C C . GLU A 1 92 ? -26.966 -8.615 -8.620 1.00 74.94 92 GLU A C 1
ATOM 698 O O . GLU A 1 92 ? -27.340 -7.461 -8.393 1.00 74.94 92 GLU A O 1
ATOM 703 N N . GLY A 1 93 ? -26.586 -8.999 -9.841 1.00 74.44 93 GLY A N 1
ATOM 704 C CA . GLY A 1 93 ? -26.608 -8.114 -11.009 1.00 74.44 93 GLY A CA 1
ATOM 705 C C . GLY A 1 93 ? -25.481 -7.074 -11.066 1.00 74.44 93 GLY A C 1
ATOM 706 O O . GLY A 1 93 ? -25.389 -6.348 -12.055 1.00 74.44 93 GLY A O 1
ATOM 707 N N . ARG A 1 94 ? -24.586 -7.003 -10.067 1.00 78.62 94 ARG A N 1
ATOM 708 C CA . ARG A 1 94 ? -23.415 -6.109 -10.092 1.00 78.62 94 ARG A CA 1
ATOM 709 C C . ARG A 1 94 ? -22.105 -6.879 -10.243 1.00 78.62 94 ARG A C 1
ATOM 711 O O . ARG A 1 94 ? -21.772 -7.753 -9.451 1.00 78.62 94 ARG A O 1
ATOM 718 N N . GLY A 1 95 ? -21.300 -6.497 -11.236 1.00 88.19 95 GLY A N 1
ATOM 719 C CA . GLY A 1 95 ? -19.913 -6.959 -11.339 1.00 88.19 95 GLY A CA 1
ATOM 720 C C . GLY A 1 95 ? -19.030 -6.348 -10.242 1.00 88.19 95 GLY A C 1
ATOM 721 O O . GLY A 1 95 ? -19.250 -5.211 -9.829 1.00 88.19 95 GLY A O 1
ATOM 722 N N . GLN A 1 96 ? -17.984 -7.062 -9.809 1.00 90.75 96 GLN A N 1
ATOM 723 C CA . GLN A 1 96 ? -17.082 -6.617 -8.727 1.00 90.75 96 GLN A CA 1
ATOM 724 C C . GLN A 1 96 ? -16.476 -5.232 -8.963 1.00 90.75 96 GLN A C 1
ATOM 726 O O . GLN A 1 96 ? -16.356 -4.438 -8.037 1.00 90.75 96 GLN A O 1
ATOM 731 N N . ILE A 1 97 ? -16.098 -4.937 -10.207 1.00 90.38 97 ILE A N 1
ATOM 732 C CA . ILE A 1 97 ? -15.463 -3.668 -10.578 1.00 90.38 97 ILE A CA 1
ATOM 733 C C . ILE A 1 97 ? -16.458 -2.512 -10.437 1.00 90.38 97 ILE A C 1
ATOM 735 O O . ILE A 1 97 ? -16.116 -1.478 -9.867 1.00 90.38 97 ILE A O 1
ATOM 739 N N . ALA A 1 98 ? -17.691 -2.704 -10.920 1.00 90.94 98 ALA A N 1
ATOM 740 C CA . ALA A 1 98 ? -18.759 -1.716 -10.798 1.00 90.94 98 ALA A CA 1
ATOM 741 C C . ALA A 1 98 ? -19.115 -1.491 -9.326 1.00 90.94 98 ALA A C 1
ATOM 743 O O . ALA A 1 98 ? -19.069 -0.360 -8.860 1.00 90.94 98 ALA A O 1
ATOM 744 N N . TYR A 1 99 ? -19.331 -2.573 -8.570 1.00 92.06 99 TYR A N 1
ATOM 745 C CA . TYR A 1 99 ? -19.592 -2.490 -7.136 1.00 92.06 99 TYR A CA 1
ATOM 746 C C . TYR A 1 99 ? -18.483 -1.734 -6.388 1.00 92.06 99 TYR A C 1
ATOM 748 O O . TYR A 1 99 ? -18.769 -0.784 -5.668 1.00 92.06 99 TYR A O 1
ATOM 756 N N . GLY A 1 100 ? -17.215 -2.108 -6.589 1.00 91.31 100 GLY A N 1
ATOM 757 C CA . GLY A 1 100 ? -16.090 -1.464 -5.912 1.00 91.31 100 GLY A CA 1
ATOM 758 C C . GLY A 1 100 ? -15.953 0.020 -6.262 1.00 91.31 100 GLY A C 1
ATOM 759 O O . GLY A 1 100 ? -15.676 0.834 -5.383 1.00 91.31 100 GLY A O 1
ATOM 760 N N . ARG A 1 101 ? -16.175 0.393 -7.529 1.00 89.31 101 ARG A N 1
ATOM 761 C CA . ARG A 1 101 ? -16.199 1.799 -7.955 1.00 89.31 101 ARG A CA 1
ATOM 762 C C . ARG A 1 101 ? -17.327 2.562 -7.265 1.00 89.31 101 ARG A C 1
ATOM 764 O O . ARG A 1 101 ? -17.069 3.636 -6.725 1.00 89.31 101 ARG A O 1
ATOM 771 N N . ASP A 1 102 ? -18.542 2.028 -7.307 1.00 90.12 102 ASP A N 1
ATOM 772 C CA . ASP A 1 102 ? -19.731 2.685 -6.769 1.00 90.12 102 ASP A CA 1
ATOM 773 C C . ASP A 1 102 ? -19.626 2.850 -5.255 1.00 90.12 102 ASP A C 1
ATOM 775 O O . ASP A 1 102 ? -19.940 3.915 -4.736 1.00 90.12 102 ASP A O 1
ATOM 779 N N . GLU A 1 103 ? -19.112 1.842 -4.549 1.00 89.62 103 GLU A N 1
ATOM 780 C CA . GLU A 1 103 ? -18.899 1.910 -3.104 1.00 89.62 103 GLU A CA 1
ATOM 781 C C . GLU A 1 103 ? -17.883 3.005 -2.750 1.00 89.62 103 GLU A C 1
ATOM 783 O O . GLU A 1 103 ? -18.135 3.832 -1.877 1.00 89.62 103 GLU A O 1
ATOM 788 N N . VAL A 1 104 ? -16.760 3.091 -3.475 1.00 88.38 104 VAL A N 1
ATOM 789 C CA . VAL A 1 104 ? -15.777 4.168 -3.269 1.00 88.38 104 VAL A CA 1
ATOM 790 C C . VAL A 1 104 ? -16.383 5.542 -3.561 1.00 88.38 104 VAL A C 1
ATOM 792 O O . VAL A 1 104 ? -16.158 6.482 -2.799 1.00 88.38 104 VAL A O 1
ATOM 795 N N . GLN A 1 105 ? -17.157 5.678 -4.640 1.00 86.88 105 GLN A N 1
ATOM 796 C CA . GLN A 1 105 ? -17.812 6.942 -4.987 1.00 86.88 105 GLN A CA 1
ATOM 797 C C . GLN A 1 105 ? -18.878 7.332 -3.959 1.00 86.88 105 GLN A C 1
ATOM 799 O O . GLN A 1 105 ? -18.927 8.490 -3.556 1.00 86.88 105 GLN A O 1
ATOM 804 N N . LYS A 1 106 ? -19.674 6.373 -3.478 1.00 88.12 106 LYS A N 1
ATOM 805 C CA . LYS A 1 106 ? -20.685 6.585 -2.436 1.00 88.12 106 LYS A CA 1
ATOM 806 C C . LYS A 1 106 ? -20.033 7.065 -1.139 1.00 88.12 106 LYS A C 1
ATOM 808 O O . LYS A 1 106 ? -20.428 8.098 -0.609 1.00 88.12 106 LYS A O 1
ATOM 813 N N . ARG A 1 107 ? -19.016 6.344 -0.655 1.00 84.31 107 ARG A N 1
ATOM 814 C CA . ARG A 1 107 ? -18.375 6.606 0.645 1.00 84.31 107 ARG A CA 1
ATOM 815 C C . ARG A 1 107 ? -17.560 7.885 0.646 1.00 84.31 107 ARG A C 1
ATOM 817 O O . ARG A 1 107 ? -17.673 8.705 1.548 1.00 84.31 107 ARG A O 1
ATOM 824 N N . PHE A 1 108 ? -16.715 8.062 -0.363 1.00 83.44 108 PHE A N 1
ATOM 825 C CA . PHE A 1 108 ? -15.737 9.143 -0.352 1.00 83.44 108 PHE A CA 1
ATOM 826 C C . PHE A 1 108 ? -16.200 10.373 -1.130 1.00 83.44 108 PHE A C 1
ATOM 828 O O . PHE A 1 108 ? -15.539 11.398 -1.019 1.00 83.44 108 PHE A O 1
ATOM 835 N N . ARG A 1 109 ? -17.328 10.318 -1.861 1.00 78.31 109 ARG A N 1
ATOM 836 C CA . ARG A 1 109 ? -17.860 11.339 -2.797 1.00 78.31 109 ARG A CA 1
ATOM 837 C C . ARG A 1 109 ? -16.935 11.641 -3.978 1.00 78.31 109 ARG A C 1
ATOM 839 O O . ARG A 1 109 ? -17.360 11.642 -5.127 1.00 78.31 109 ARG A O 1
ATOM 846 N N . ASP A 1 110 ? -15.661 11.861 -3.689 1.00 76.50 110 ASP A N 1
ATOM 847 C CA . ASP A 1 110 ? -14.569 12.063 -4.620 1.00 76.50 110 ASP A CA 1
ATOM 848 C C . ASP A 1 110 ? -13.353 11.230 -4.172 1.00 76.50 110 ASP A C 1
ATOM 850 O O . ASP A 1 110 ? -13.052 11.070 -2.986 1.00 76.50 110 ASP A O 1
ATOM 854 N N . VAL A 1 111 ? -12.600 10.721 -5.142 1.00 77.75 111 VAL A N 1
ATOM 855 C CA . VAL A 1 111 ? -11.325 10.021 -4.935 1.00 77.75 111 VAL A CA 1
ATOM 856 C C . VAL A 1 111 ? -10.307 10.923 -4.228 1.00 77.75 111 VAL A C 1
ATOM 858 O O . VAL A 1 111 ? -9.417 10.423 -3.537 1.00 77.75 111 VAL A O 1
ATOM 861 N N . SER A 1 112 ? -10.443 12.249 -4.342 1.00 84.38 112 SER A N 1
ATOM 862 C CA . SER A 1 112 ? -9.633 13.202 -3.578 1.00 84.38 112 SER A CA 1
ATOM 863 C C . SER A 1 112 ? -9.768 12.999 -2.061 1.00 84.38 112 SER A C 1
ATOM 865 O O . SER A 1 112 ? -8.756 13.016 -1.354 1.00 84.38 112 SER A O 1
ATOM 867 N N . ILE A 1 113 ? -10.975 12.716 -1.556 1.00 88.75 113 ILE A N 1
ATOM 868 C CA . ILE A 1 113 ? -11.224 12.456 -0.132 1.00 88.75 113 ILE A CA 1
ATOM 869 C C . ILE A 1 113 ? -10.601 11.127 0.284 1.00 88.75 113 ILE A C 1
ATOM 871 O O . ILE A 1 113 ? -9.862 11.099 1.268 1.00 88.75 113 ILE A O 1
ATOM 875 N N . LEU A 1 114 ? -10.818 10.062 -0.500 1.00 88.62 114 LEU A N 1
ATOM 876 C CA . LEU A 1 114 ? -10.190 8.754 -0.2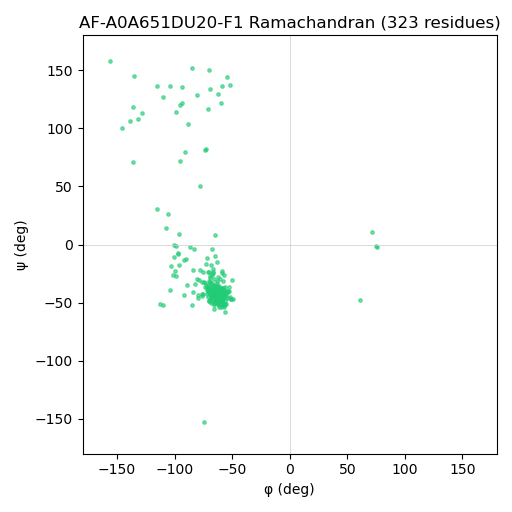79 1.00 88.62 114 LEU A CA 1
ATOM 877 C C . LEU A 1 114 ? -8.668 8.893 -0.129 1.00 88.62 114 LEU A C 1
ATOM 879 O O . LEU A 1 114 ? -8.061 8.352 0.790 1.00 88.62 114 LEU A O 1
ATOM 883 N N . PHE A 1 115 ? -8.048 9.656 -1.024 1.00 87.94 115 PHE A N 1
ATOM 884 C CA . PHE A 1 115 ? -6.609 9.866 -1.042 1.00 87.94 115 PHE A CA 1
ATOM 885 C C . PHE A 1 115 ? -6.093 10.677 0.148 1.00 87.94 115 PHE A C 1
ATOM 887 O O . PHE A 1 115 ? -5.036 10.373 0.709 1.00 87.94 115 PHE A O 1
ATOM 894 N N . VAL A 1 116 ? -6.811 11.736 0.530 1.00 90.94 116 VAL A N 1
ATOM 895 C CA . VAL A 1 116 ? -6.461 12.521 1.718 1.00 90.94 116 VAL A CA 1
ATOM 896 C C . VAL A 1 116 ? -6.556 11.648 2.963 1.00 90.94 116 VAL A C 1
ATOM 898 O O . VAL A 1 116 ? -5.648 11.686 3.794 1.00 90.94 116 VAL A O 1
ATOM 901 N N . LEU A 1 117 ? -7.604 10.836 3.056 1.00 92.69 117 LEU A N 1
ATOM 902 C CA . LEU A 1 117 ? -7.842 9.943 4.173 1.00 92.69 117 LEU A CA 1
ATOM 903 C C . LEU A 1 117 ? -6.782 8.836 4.280 1.00 92.69 117 LEU A C 1
ATOM 905 O O . LEU A 1 117 ? -6.169 8.717 5.335 1.00 92.69 117 LEU A O 1
ATOM 909 N N . ASP A 1 118 ? -6.491 8.109 3.195 1.00 92.44 118 ASP A N 1
ATOM 910 C CA . ASP A 1 118 ? -5.428 7.083 3.116 1.00 92.44 118 ASP A CA 1
ATOM 911 C C . ASP A 1 118 ? -4.088 7.643 3.623 1.00 92.44 118 ASP A C 1
ATOM 913 O O . ASP A 1 118 ? -3.454 7.091 4.521 1.00 92.44 118 ASP A O 1
ATOM 917 N N . ARG A 1 119 ? -3.717 8.842 3.160 1.00 92.50 119 ARG A N 1
ATOM 918 C CA . ARG A 1 119 ? -2.500 9.530 3.609 1.00 92.50 119 ARG A CA 1
ATOM 919 C C . ARG A 1 119 ? -2.533 9.960 5.074 1.00 92.50 119 ARG A C 1
ATOM 921 O O . ARG A 1 119 ? -1.483 9.995 5.715 1.00 92.50 119 ARG A O 1
ATOM 928 N N . MET A 1 120 ? -3.686 10.382 5.588 1.00 95.69 120 MET A N 1
ATOM 929 C CA . MET A 1 120 ? -3.833 10.728 7.003 1.00 95.69 120 MET A CA 1
ATOM 930 C C . MET A 1 120 ? -3.684 9.476 7.866 1.00 95.69 120 MET A C 1
ATOM 932 O O . MET A 1 120 ? -2.890 9.499 8.805 1.00 95.69 120 MET A O 1
ATOM 936 N N . ILE A 1 121 ? -4.357 8.382 7.505 1.00 96.81 121 ILE A N 1
ATOM 937 C CA . ILE A 1 121 ? -4.264 7.086 8.185 1.00 96.81 121 ILE A CA 1
ATOM 938 C C . ILE A 1 121 ? -2.809 6.605 8.204 1.00 96.81 121 ILE A C 1
ATOM 940 O O . ILE A 1 121 ? -2.276 6.363 9.286 1.00 96.81 121 ILE A O 1
ATOM 944 N N . ASP A 1 122 ? -2.128 6.560 7.054 1.00 95.44 122 ASP A N 1
ATOM 945 C CA . ASP A 1 122 ? -0.718 6.151 6.958 1.00 95.44 122 ASP A CA 1
ATOM 946 C C . ASP A 1 122 ? 0.179 6.970 7.903 1.00 95.44 122 ASP A C 1
ATOM 948 O O . ASP A 1 122 ? 0.974 6.418 8.671 1.00 95.44 122 ASP A O 1
ATOM 952 N N . ARG A 1 123 ? 0.005 8.299 7.931 1.00 96.00 123 ARG A N 1
ATOM 953 C CA . ARG A 1 123 ? 0.762 9.169 8.841 1.00 96.00 123 ARG A CA 1
ATOM 954 C C . ARG A 1 123 ? 0.458 8.883 10.308 1.00 96.00 123 ARG A C 1
ATOM 956 O O . ARG A 1 123 ? 1.398 8.851 11.106 1.00 96.00 123 ARG A O 1
ATOM 963 N N . VAL A 1 124 ? -0.810 8.688 10.677 1.00 97.19 124 VAL A N 1
ATOM 964 C CA . VAL A 1 124 ? -1.199 8.376 12.062 1.00 97.19 124 VAL A CA 1
ATOM 965 C C . VAL A 1 124 ? -0.598 7.042 12.492 1.00 97.19 124 VAL A C 1
ATOM 967 O O . VAL A 1 124 ? 0.057 6.992 13.531 1.00 97.19 124 VAL A O 1
ATOM 970 N N . VAL A 1 125 ? -0.738 5.998 11.674 1.00 96.69 125 VAL A N 1
ATOM 971 C CA . VAL A 1 125 ? -0.207 4.658 11.954 1.00 96.69 125 VAL A CA 1
ATOM 972 C C . VAL A 1 125 ? 1.313 4.699 12.124 1.00 96.69 125 VAL A C 1
ATOM 974 O O . VAL A 1 125 ? 1.830 4.174 13.107 1.00 96.69 125 VAL A O 1
ATOM 977 N N . ARG A 1 126 ? 2.047 5.397 11.244 1.00 94.75 126 ARG A N 1
ATOM 978 C CA . ARG A 1 126 ? 3.505 5.590 11.383 1.00 94.75 126 ARG A CA 1
ATOM 979 C C . ARG A 1 126 ? 3.878 6.296 12.678 1.00 94.75 126 ARG A C 1
ATOM 981 O O . ARG A 1 126 ? 4.804 5.865 13.363 1.00 94.75 126 ARG A O 1
ATOM 988 N N . ARG A 1 127 ? 3.188 7.388 13.020 1.00 94.50 127 ARG A N 1
ATOM 989 C CA . ARG A 1 127 ? 3.447 8.134 14.264 1.00 94.50 127 ARG A CA 1
ATOM 990 C C . ARG A 1 127 ? 3.195 7.265 15.488 1.00 94.50 127 ARG A C 1
ATOM 992 O O . ARG A 1 127 ? 4.044 7.217 16.373 1.00 94.50 127 ARG A O 1
ATOM 999 N N . PHE A 1 128 ? 2.069 6.555 15.502 1.00 93.50 128 PHE A N 1
ATOM 1000 C CA . PHE A 1 128 ? 1.720 5.609 16.552 1.00 93.50 128 PHE A CA 1
ATOM 1001 C C . PHE A 1 128 ? 2.803 4.537 16.701 1.00 93.50 128 PHE A C 1
ATOM 1003 O O . PHE A 1 128 ? 3.364 4.382 17.783 1.00 93.50 128 PHE A O 1
ATOM 1010 N N . THR A 1 129 ? 3.167 3.856 15.611 1.00 91.38 129 THR A N 1
ATOM 1011 C CA . THR A 1 129 ? 4.158 2.779 15.644 1.00 91.38 129 THR A CA 1
ATOM 1012 C C . THR A 1 129 ? 5.516 3.281 16.120 1.00 91.38 129 THR A C 1
ATOM 1014 O O . THR A 1 129 ? 6.091 2.695 17.028 1.00 91.38 129 THR A O 1
ATOM 1017 N N . ASN A 1 130 ? 6.007 4.405 15.595 1.00 89.12 130 ASN A N 1
ATOM 1018 C CA . ASN A 1 130 ? 7.307 4.944 16.003 1.00 89.12 130 ASN A CA 1
ATOM 1019 C C . ASN A 1 130 ? 7.333 5.424 17.467 1.00 89.12 130 ASN A C 1
ATOM 1021 O O . ASN A 1 130 ? 8.410 5.492 18.056 1.00 89.12 130 ASN A O 1
ATOM 1025 N N . ARG A 1 131 ? 6.180 5.777 18.055 1.00 87.06 131 ARG A N 1
ATOM 1026 C CA . ARG A 1 131 ? 6.098 6.262 19.440 1.00 87.06 131 ARG A CA 1
ATOM 1027 C C . ARG A 1 131 ? 5.845 5.152 20.457 1.00 87.06 131 ARG A C 1
ATOM 1029 O O . ARG A 1 131 ? 6.458 5.174 21.520 1.00 87.06 131 ARG A O 1
ATOM 1036 N N . PHE A 1 132 ? 4.940 4.225 20.156 1.00 78.31 132 PHE A N 1
ATOM 1037 C CA . PHE A 1 132 ? 4.463 3.218 21.108 1.00 78.31 132 PHE A CA 1
ATOM 1038 C C . PHE A 1 132 ? 5.092 1.843 20.911 1.00 78.31 132 PHE A C 1
ATOM 1040 O O . PHE A 1 132 ? 5.200 1.078 21.869 1.00 78.31 132 PHE A O 1
ATOM 1047 N N . VAL A 1 133 ? 5.535 1.513 19.697 1.00 76.12 133 VAL A N 1
ATOM 1048 C CA . VAL A 1 133 ? 6.181 0.228 19.444 1.00 76.12 133 VAL A CA 1
ATOM 1049 C C . VAL A 1 133 ? 7.670 0.386 19.715 1.00 76.12 133 VAL A C 1
ATOM 1051 O O . VAL A 1 133 ? 8.417 0.959 18.922 1.00 76.12 133 VAL A O 1
ATOM 1054 N N . ARG A 1 134 ? 8.117 -0.132 20.861 1.00 70.75 134 ARG A N 1
ATOM 1055 C CA . ARG A 1 134 ? 9.537 -0.189 21.225 1.00 70.75 134 ARG A CA 1
ATOM 1056 C C . ARG A 1 134 ? 10.219 -1.274 20.393 1.00 70.75 134 ARG A C 1
ATOM 1058 O O . ARG A 1 134 ? 10.413 -2.396 20.836 1.00 70.75 134 ARG A O 1
ATOM 1065 N N . LEU A 1 135 ? 10.570 -0.926 19.157 1.00 63.19 135 LEU A N 1
ATOM 1066 C CA . LEU A 1 135 ? 11.175 -1.841 18.179 1.00 63.19 135 LEU A CA 1
ATOM 1067 C C . LEU A 1 135 ? 12.493 -2.471 18.650 1.00 63.19 135 LEU A C 1
ATOM 1069 O O . LEU A 1 135 ? 12.876 -3.528 18.159 1.00 63.19 135 LEU A O 1
ATOM 1073 N N . VAL A 1 136 ? 13.176 -1.820 19.593 1.00 57.25 136 VAL A N 1
ATOM 1074 C CA . VAL A 1 136 ? 14.424 -2.303 20.198 1.00 57.25 136 VAL A CA 1
ATOM 1075 C C . VAL A 1 136 ? 14.176 -3.527 21.083 1.00 57.25 136 VAL A C 1
ATOM 1077 O O . VAL A 1 136 ? 15.012 -4.421 21.102 1.00 57.25 136 VAL A O 1
ATOM 1080 N N . ASP A 1 137 ? 13.006 -3.622 21.723 1.00 63.84 137 ASP A N 1
ATOM 1081 C CA . ASP A 1 137 ? 12.664 -4.721 22.637 1.00 63.84 137 ASP A CA 1
ATOM 1082 C C . ASP A 1 137 ? 12.420 -6.049 21.886 1.00 63.84 137 ASP A C 1
ATOM 1084 O O . ASP A 1 137 ? 12.314 -7.107 22.499 1.00 63.84 137 ASP A O 1
ATOM 1088 N N . TRP A 1 138 ? 12.313 -6.011 20.552 1.00 63.88 138 TRP A N 1
ATOM 1089 C CA . TRP A 1 138 ? 12.066 -7.187 19.707 1.00 63.88 138 TRP A CA 1
ATOM 1090 C C . TRP A 1 138 ? 13.330 -7.793 19.102 1.00 63.88 138 TRP A C 1
ATOM 1092 O O . TRP A 1 138 ? 13.242 -8.844 18.466 1.00 63.88 138 TRP A O 1
ATOM 1102 N N . LEU A 1 139 ? 14.492 -7.151 19.258 1.00 58.50 139 LEU A N 1
ATOM 1103 C CA . LEU A 1 139 ? 15.748 -7.681 18.738 1.00 58.50 139 LEU A CA 1
ATOM 1104 C C . LEU A 1 139 ? 16.726 -8.017 19.873 1.00 58.50 139 LEU A C 1
ATOM 1106 O O . LEU A 1 139 ? 16.944 -7.185 20.754 1.00 58.50 139 LEU A O 1
ATOM 1110 N N . PRO A 1 140 ? 17.406 -9.177 19.813 1.00 58.03 140 PRO A N 1
ATOM 1111 C CA . PRO A 1 140 ? 18.537 -9.473 20.685 1.00 58.03 140 PRO A CA 1
ATOM 1112 C C . PRO A 1 140 ? 19.747 -8.635 20.239 1.00 58.03 140 PRO A C 1
ATOM 1114 O O . PRO A 1 140 ? 20.584 -9.083 19.456 1.00 58.03 140 PRO A O 1
ATOM 1117 N N . LEU A 1 141 ? 19.809 -7.371 20.664 1.00 59.56 141 LEU A N 1
ATOM 1118 C CA . LEU A 1 141 ? 20.854 -6.435 20.241 1.00 59.56 141 LEU A CA 1
ATOM 1119 C C . LEU A 1 141 ? 21.957 -6.329 21.295 1.00 59.56 141 LEU A C 1
ATOM 1121 O O . LEU A 1 141 ? 21.747 -5.791 22.377 1.00 59.56 141 LEU A O 1
ATOM 1125 N N . GLY A 1 142 ? 23.157 -6.794 20.935 1.00 61.97 142 GLY A N 1
ATOM 1126 C CA . GLY A 1 142 ? 24.410 -6.398 21.587 1.00 61.97 142 GLY A CA 1
ATOM 1127 C C . GLY A 1 142 ? 24.856 -4.977 21.190 1.00 61.97 142 GLY A C 1
ATOM 1128 O O . GLY A 1 142 ? 24.050 -4.140 20.780 1.00 61.97 142 GLY A O 1
ATOM 1129 N N . GLN A 1 143 ? 26.167 -4.705 21.233 1.00 54.38 143 GLN A N 1
ATOM 1130 C CA . GLN A 1 143 ? 26.788 -3.365 21.109 1.00 54.38 143 GLN A CA 1
ATOM 1131 C C . GLN A 1 143 ? 26.611 -2.634 19.743 1.00 54.38 143 GLN A C 1
ATOM 1133 O O . GLN A 1 143 ? 27.179 -1.568 19.527 1.00 54.38 143 GLN A O 1
ATOM 1138 N N . GLY A 1 144 ? 25.792 -3.151 18.814 1.00 63.34 144 GLY A N 1
ATOM 1139 C CA . GLY A 1 144 ? 25.482 -2.559 17.497 1.00 63.34 144 GLY A CA 1
ATOM 1140 C C . GLY A 1 144 ? 24.072 -1.956 17.357 1.00 63.34 144 GLY A C 1
ATOM 1141 O O . GLY A 1 144 ? 23.619 -1.693 16.235 1.00 63.34 144 GLY A O 1
ATOM 1142 N N . ALA A 1 145 ? 23.361 -1.751 18.471 1.00 64.75 145 ALA A N 1
ATOM 1143 C CA . ALA A 1 145 ? 21.917 -1.501 18.515 1.00 64.75 145 ALA A CA 1
ATOM 1144 C C . ALA A 1 145 ? 21.416 -0.346 17.619 1.00 64.75 145 ALA A C 1
ATOM 1146 O O . ALA A 1 145 ? 20.361 -0.461 16.997 1.00 64.75 145 ALA A O 1
ATOM 1147 N N . GLY A 1 146 ? 22.177 0.746 17.476 1.00 69.69 146 GLY A N 1
ATOM 1148 C CA . GLY A 1 146 ? 21.709 1.952 16.775 1.00 69.69 146 GLY A CA 1
ATOM 1149 C C . GLY A 1 146 ? 21.536 1.811 15.253 1.00 69.69 146 GLY A C 1
ATOM 1150 O O . GLY A 1 146 ? 20.600 2.368 14.676 1.00 69.69 146 GLY A O 1
ATOM 1151 N N . LYS A 1 147 ? 22.414 1.067 14.560 1.00 74.69 147 LYS A N 1
ATOM 1152 C CA . LYS A 1 147 ? 22.280 0.847 13.102 1.00 74.69 147 LYS A CA 1
ATOM 1153 C C . LYS A 1 147 ? 21.181 -0.174 12.803 1.00 74.69 147 LYS A C 1
ATOM 1155 O O . LYS A 1 147 ? 20.350 0.085 11.935 1.00 74.69 147 LYS A O 1
ATOM 1160 N N . ALA A 1 148 ? 21.142 -1.275 13.552 1.00 74.69 148 ALA A N 1
ATOM 1161 C CA . ALA A 1 148 ? 20.116 -2.306 13.411 1.00 74.69 148 ALA A CA 1
ATOM 1162 C C . ALA A 1 148 ? 18.707 -1.754 13.692 1.00 74.69 148 ALA A C 1
ATOM 1164 O O . ALA A 1 148 ? 17.797 -1.966 12.892 1.00 74.69 148 ALA A O 1
ATOM 1165 N N . ALA A 1 149 ? 18.542 -0.950 14.749 1.00 77.25 149 ALA A N 1
ATOM 1166 C CA . ALA A 1 149 ? 17.260 -0.333 15.087 1.00 77.25 149 ALA A CA 1
ATOM 1167 C C . ALA A 1 149 ? 16.713 0.563 13.962 1.00 77.25 149 ALA A C 1
ATOM 1169 O O . ALA A 1 149 ? 15.521 0.513 13.664 1.00 77.25 149 ALA A O 1
ATOM 1170 N N . ARG A 1 150 ? 17.570 1.338 13.277 1.00 81.88 150 ARG A N 1
ATOM 1171 C CA . ARG A 1 150 ? 17.147 2.168 12.130 1.00 81.88 150 ARG A CA 1
ATOM 1172 C C . ARG A 1 150 ? 16.668 1.331 10.946 1.00 81.88 150 ARG A C 1
ATOM 1174 O O . ARG A 1 150 ? 15.667 1.679 10.323 1.00 81.88 150 ARG A O 1
ATOM 1181 N N . TRP A 1 151 ? 17.352 0.228 10.647 1.00 82.38 151 TRP A N 1
ATOM 1182 C CA . TRP A 1 151 ? 16.940 -0.695 9.587 1.00 82.38 151 TRP A CA 1
ATOM 1183 C C . TRP A 1 151 ? 15.601 -1.362 9.898 1.00 82.38 151 TRP A C 1
ATOM 1185 O O . TRP A 1 151 ? 14.714 -1.384 9.045 1.00 82.38 151 TRP A O 1
ATOM 1195 N N . VAL A 1 152 ? 15.422 -1.831 11.132 1.00 83.00 152 VAL A N 1
ATOM 1196 C CA . VAL A 1 152 ? 14.160 -2.418 11.603 1.00 83.00 152 VAL A CA 1
ATOM 1197 C C . VAL A 1 152 ? 13.036 -1.392 11.533 1.00 83.00 152 VAL A C 1
ATOM 1199 O O . VAL A 1 152 ? 11.983 -1.679 10.970 1.00 83.00 152 VAL A O 1
ATOM 1202 N N . ALA A 1 153 ? 13.273 -0.170 12.012 1.00 86.00 153 ALA A N 1
ATOM 1203 C CA . ALA A 1 153 ? 12.309 0.917 11.908 1.00 86.00 153 ALA A CA 1
ATOM 1204 C C . ALA A 1 153 ? 11.940 1.218 10.452 1.00 86.00 153 ALA A C 1
ATOM 1206 O O . ALA A 1 153 ? 10.766 1.430 10.158 1.00 86.00 153 ALA A O 1
ATOM 1207 N N . ALA A 1 154 ? 12.895 1.194 9.521 1.00 88.31 154 ALA A N 1
ATOM 1208 C CA . ALA A 1 154 ? 12.613 1.388 8.102 1.00 88.31 154 ALA A CA 1
ATOM 1209 C C . ALA A 1 154 ? 11.743 0.260 7.520 1.00 88.31 154 ALA A C 1
ATOM 1211 O O . ALA A 1 154 ? 10.798 0.539 6.781 1.00 88.31 154 ALA A O 1
ATOM 1212 N N . ILE A 1 155 ? 12.029 -0.998 7.867 1.00 89.06 155 ILE A N 1
ATOM 1213 C CA . ILE A 1 155 ? 11.242 -2.166 7.445 1.00 89.06 155 ILE A CA 1
ATOM 1214 C C . ILE A 1 155 ? 9.814 -2.068 7.983 1.00 89.06 155 ILE A C 1
ATOM 1216 O O . ILE A 1 155 ? 8.854 -2.137 7.214 1.00 89.06 155 ILE A O 1
ATOM 1220 N N . VAL A 1 156 ? 9.677 -1.830 9.289 1.00 90.62 156 VAL A N 1
ATOM 1221 C CA . VAL A 1 156 ? 8.384 -1.679 9.954 1.00 90.62 156 VAL A CA 1
ATOM 1222 C C . VAL A 1 156 ? 7.596 -0.555 9.308 1.00 90.62 156 VAL A C 1
ATOM 1224 O O . VAL A 1 156 ? 6.490 -0.795 8.838 1.00 90.62 156 VAL A O 1
ATOM 1227 N N . ASN A 1 157 ? 8.184 0.633 9.162 1.00 92.44 157 ASN A N 1
ATOM 1228 C CA . ASN A 1 157 ? 7.518 1.756 8.514 1.00 92.44 157 ASN A CA 1
ATOM 1229 C C . ASN A 1 157 ? 7.054 1.407 7.090 1.00 92.44 157 ASN A C 1
ATOM 1231 O O . ASN A 1 157 ? 5.952 1.786 6.702 1.00 92.44 157 ASN A O 1
ATOM 1235 N N . ARG A 1 158 ? 7.836 0.680 6.286 1.00 92.81 158 ARG A N 1
ATOM 1236 C CA . ARG A 1 158 ? 7.387 0.278 4.941 1.00 92.81 158 ARG A CA 1
ATOM 1237 C C . ARG A 1 158 ? 6.200 -0.691 4.985 1.00 92.81 158 ARG A C 1
ATOM 1239 O O . ARG A 1 158 ? 5.303 -0.570 4.152 1.00 92.81 158 ARG A O 1
ATOM 1246 N N . SER A 1 159 ? 6.159 -1.586 5.970 1.00 93.94 159 SER A N 1
ATOM 1247 C CA . SER A 1 159 ? 5.062 -2.546 6.140 1.00 93.94 159 SER A CA 1
ATOM 1248 C C . SER A 1 159 ? 3.716 -1.905 6.506 1.00 93.94 159 SER A C 1
ATOM 1250 O O . SER A 1 159 ? 2.672 -2.452 6.165 1.00 93.94 159 SER A O 1
ATOM 1252 N N . LEU A 1 160 ? 3.717 -0.712 7.116 1.00 95.00 160 LEU A N 1
ATOM 1253 C CA . LEU A 1 160 ? 2.492 -0.025 7.559 1.00 95.00 160 LEU A CA 1
ATOM 1254 C C . LEU A 1 160 ? 1.542 0.365 6.415 1.00 95.00 160 LEU A C 1
ATOM 1256 O O . LEU A 1 160 ? 0.369 0.599 6.673 1.00 95.00 160 LEU A O 1
ATOM 1260 N N . SER A 1 161 ? 2.022 0.345 5.168 1.00 92.31 161 SER A N 1
ATOM 1261 C CA . SER A 1 161 ? 1.216 0.543 3.950 1.00 92.31 161 SER A CA 1
ATOM 1262 C C . SER A 1 161 ? 0.209 -0.577 3.639 1.00 92.31 161 SER A C 1
ATOM 1264 O O . SER A 1 161 ? -0.520 -0.486 2.651 1.00 92.31 161 SER A O 1
ATOM 1266 N N . TYR A 1 162 ? 0.191 -1.658 4.426 1.00 95.75 162 TYR A N 1
ATOM 1267 C CA . TYR A 1 162 ? -0.898 -2.642 4.419 1.00 95.75 162 TYR A CA 1
ATOM 1268 C C . TYR A 1 162 ? -1.886 -2.422 5.573 1.00 95.75 162 TYR A C 1
ATOM 1270 O O . TYR A 1 162 ? -3.029 -2.869 5.505 1.00 95.75 162 TYR A O 1
ATOM 1278 N N . VAL A 1 163 ? -1.449 -1.749 6.643 1.00 97.38 163 VAL A N 1
ATOM 1279 C CA . VAL A 1 163 ? -2.260 -1.486 7.839 1.00 97.38 163 VAL A CA 1
ATOM 1280 C C . VAL A 1 163 ? -3.278 -0.384 7.562 1.00 97.38 163 VAL A C 1
ATOM 1282 O O . VAL A 1 163 ? -4.441 -0.518 7.928 1.00 97.38 163 VAL A O 1
ATOM 1285 N N . ASP A 1 164 ? -2.863 0.680 6.878 1.00 95.06 164 ASP A N 1
ATOM 1286 C CA . ASP A 1 164 ? -3.748 1.745 6.394 1.00 95.06 164 ASP A CA 1
ATOM 1287 C C . ASP A 1 164 ? -4.894 1.201 5.524 1.00 95.06 164 ASP A C 1
ATOM 1289 O O . ASP A 1 164 ? -6.042 1.590 5.711 1.00 95.06 164 ASP A O 1
ATOM 1293 N N . GLN A 1 165 ? -4.614 0.239 4.643 1.00 95.69 165 GLN A N 1
ATOM 1294 C CA . GLN A 1 165 ? -5.618 -0.421 3.800 1.00 95.69 165 GLN A CA 1
ATOM 1295 C C . GLN A 1 165 ? -6.624 -1.229 4.622 1.00 95.69 165 GLN A C 1
ATOM 1297 O O . GLN A 1 165 ? -7.804 -1.283 4.281 1.00 95.69 165 GLN A O 1
ATOM 1302 N N . ALA A 1 166 ? -6.165 -1.848 5.710 1.00 97.50 166 ALA A N 1
ATOM 1303 C CA . ALA A 1 166 ? -7.021 -2.594 6.619 1.00 97.50 166 ALA A CA 1
ATOM 1304 C C . ALA A 1 166 ? -7.930 -1.676 7.452 1.00 97.50 166 ALA A C 1
ATOM 1306 O O . ALA A 1 166 ? -9.115 -1.957 7.606 1.00 97.50 166 ALA A O 1
ATOM 1307 N N . ILE A 1 167 ? -7.412 -0.531 7.898 1.00 97.25 167 ILE A N 1
ATOM 1308 C CA . ILE A 1 167 ? -8.211 0.507 8.563 1.00 97.25 167 ILE A CA 1
ATOM 1309 C C . ILE A 1 167 ? -9.226 1.117 7.589 1.00 97.25 167 ILE A C 1
ATOM 1311 O O . ILE A 1 167 ? -10.387 1.313 7.938 1.00 97.25 167 ILE A O 1
ATOM 1315 N N . LEU A 1 168 ? -8.813 1.381 6.347 1.00 94.88 168 LEU A N 1
ATOM 1316 C CA . LEU A 1 168 ? -9.708 1.865 5.301 1.00 94.88 168 LEU A CA 1
ATOM 1317 C C . LEU A 1 168 ? -10.811 0.842 4.991 1.00 94.88 168 LEU A C 1
ATOM 1319 O O . LEU A 1 168 ? -11.962 1.223 4.811 1.00 94.88 168 LEU A O 1
ATOM 1323 N N . SER A 1 169 ? -10.480 -0.452 4.975 1.00 96.06 169 SER A N 1
ATOM 1324 C CA . SER A 1 169 ? -11.466 -1.530 4.842 1.00 96.06 169 SER A CA 1
ATOM 1325 C C . SER A 1 169 ? -12.537 -1.456 5.929 1.00 96.06 169 SER A C 1
ATOM 1327 O O . SER A 1 169 ? -13.714 -1.592 5.612 1.00 96.06 169 SER A O 1
ATOM 1329 N N . TYR A 1 170 ? -12.156 -1.181 7.177 1.00 95.75 170 TYR A N 1
ATOM 1330 C CA . TYR A 1 170 ? -13.117 -0.987 8.262 1.00 95.75 170 TYR A CA 1
ATOM 1331 C C . TYR A 1 170 ? -13.989 0.252 8.076 1.00 95.75 170 TYR A C 1
ATOM 1333 O O . TYR A 1 170 ? -15.206 0.176 8.228 1.00 95.75 170 TYR A O 1
ATOM 1341 N N . ALA A 1 171 ? -13.394 1.370 7.657 1.00 93.31 171 ALA A N 1
ATOM 1342 C CA . ALA A 1 171 ? -14.169 2.568 7.358 1.00 93.31 171 ALA A CA 1
ATOM 1343 C C . ALA A 1 171 ? -15.194 2.341 6.231 1.00 93.31 171 ALA A C 1
ATOM 1345 O O . ALA A 1 171 ? -16.246 2.966 6.236 1.00 93.31 171 ALA A O 1
ATOM 1346 N N . ILE A 1 172 ? -14.903 1.438 5.287 1.00 91.75 172 ILE A N 1
ATOM 1347 C CA . ILE A 1 172 ? -15.831 1.040 4.218 1.00 91.75 172 ILE A CA 1
ATOM 1348 C C . ILE A 1 172 ? -16.889 0.041 4.715 1.00 91.75 172 ILE A C 1
ATOM 1350 O O . ILE A 1 172 ? -17.995 0.033 4.185 1.00 91.75 172 ILE A O 1
ATOM 1354 N N . SER A 1 173 ? -16.579 -0.807 5.704 1.00 91.94 173 SER A N 1
ATOM 1355 C CA . SER A 1 173 ? -17.555 -1.777 6.230 1.00 91.94 173 SER A CA 1
ATOM 1356 C C . SER A 1 173 ? -18.687 -1.137 7.024 1.00 91.94 173 SER A C 1
ATOM 1358 O O . SER A 1 173 ? -19.751 -1.736 7.149 1.00 91.94 173 SER A O 1
ATOM 1360 N N . LEU A 1 174 ? -18.458 0.055 7.573 1.00 88.00 174 LEU A N 1
ATOM 1361 C CA . LEU A 1 174 ? -19.486 0.804 8.278 1.00 88.00 174 LEU A CA 1
ATOM 1362 C C . LEU A 1 174 ? -20.370 1.523 7.258 1.00 88.00 174 LEU A C 1
ATOM 1364 O O . LEU A 1 174 ? -19.864 2.244 6.396 1.00 88.00 174 LEU A O 1
ATOM 1368 N N . ASP A 1 175 ? -21.693 1.366 7.367 1.00 81.38 175 ASP A N 1
ATOM 1369 C CA . ASP A 1 175 ? -22.638 2.134 6.548 1.00 81.38 175 ASP A CA 1
ATOM 1370 C C . ASP A 1 175 ? -22.809 3.573 7.073 1.00 81.38 175 ASP A C 1
ATOM 1372 O O . ASP A 1 175 ? -23.916 4.038 7.313 1.00 81.38 175 ASP A O 1
ATOM 1376 N N . ASP A 1 176 ? -21.690 4.265 7.294 1.00 84.94 176 ASP A N 1
ATOM 1377 C CA . ASP A 1 176 ? -21.630 5.633 7.808 1.00 84.94 176 ASP A CA 1
ATOM 1378 C C . ASP A 1 176 ? -21.313 6.610 6.665 1.00 84.94 176 ASP A C 1
ATOM 1380 O O . ASP A 1 176 ? -20.431 6.364 5.833 1.00 84.94 176 ASP A O 1
ATOM 1384 N N . ASP A 1 177 ? -22.028 7.733 6.631 1.00 85.12 177 ASP A N 1
ATOM 1385 C CA . ASP A 1 177 ? -21.764 8.835 5.702 1.00 85.12 177 ASP A CA 1
ATOM 1386 C C . ASP A 1 177 ? -20.526 9.643 6.129 1.00 85.12 177 ASP A C 1
ATOM 1388 O O . ASP A 1 177 ? -19.873 10.290 5.304 1.00 85.12 177 ASP A O 1
ATOM 1392 N N . ASN A 1 178 ? -20.171 9.603 7.418 1.00 91.00 178 ASN A N 1
ATOM 1393 C CA . ASN A 1 178 ? -19.012 10.291 7.971 1.00 91.00 178 ASN A CA 1
ATOM 1394 C C . ASN A 1 178 ? -17.763 9.395 7.954 1.00 91.00 178 ASN A C 1
ATOM 1396 O O . ASN A 1 178 ? -17.306 8.868 8.971 1.00 91.00 178 ASN A O 1
ATOM 1400 N N . VAL A 1 179 ? -17.132 9.288 6.783 1.00 91.50 179 VAL A N 1
ATOM 1401 C CA . VAL A 1 179 ? -15.899 8.496 6.603 1.00 91.50 179 VAL A CA 1
ATOM 1402 C C . VAL A 1 179 ? -14.744 8.918 7.519 1.00 91.50 179 VAL A C 1
ATOM 1404 O O . VAL A 1 179 ? -13.880 8.098 7.845 1.00 91.50 179 VAL A O 1
ATOM 1407 N N . TRP A 1 180 ? -14.714 10.178 7.965 1.00 94.19 180 TRP A N 1
ATOM 1408 C CA . TRP A 1 180 ? -13.712 10.669 8.913 1.00 94.19 180 TRP A CA 1
ATOM 1409 C C . TRP A 1 180 ? -13.916 10.054 10.301 1.00 94.19 180 TRP A C 1
ATOM 1411 O O . TRP A 1 180 ? -12.939 9.618 10.913 1.00 94.19 180 TRP A O 1
ATOM 1421 N N . ARG A 1 181 ? -15.172 9.963 10.764 1.00 94.44 181 ARG A N 1
ATOM 1422 C CA . ARG A 1 181 ? -15.556 9.309 12.026 1.00 94.44 181 ARG A CA 1
ATOM 1423 C C . ARG A 1 181 ? -15.263 7.813 11.980 1.00 94.44 181 ARG A C 1
ATOM 1425 O O . ARG A 1 181 ? -14.536 7.301 12.827 1.00 94.44 181 ARG A O 1
ATOM 1432 N N . SER A 1 182 ? -15.713 7.136 10.930 1.00 94.31 182 SER A N 1
ATOM 1433 C CA . SER A 1 182 ? -15.447 5.707 10.742 1.00 94.31 182 SER A CA 1
ATOM 1434 C C . SER A 1 182 ? -13.945 5.381 10.711 1.00 94.31 182 SER A C 1
ATOM 1436 O O . SER A 1 182 ? -13.486 4.404 11.305 1.00 94.31 182 SER A O 1
ATOM 1438 N N . SER A 1 183 ? -13.132 6.251 10.106 1.00 95.75 183 SER A N 1
ATOM 1439 C CA . SER A 1 183 ? -11.670 6.092 10.100 1.00 95.75 183 SER A CA 1
ATOM 1440 C C . SER A 1 183 ? -11.010 6.416 11.439 1.00 95.75 183 SER A C 1
ATOM 1442 O O . SER A 1 183 ? -10.005 5.793 11.785 1.00 95.75 183 SER A O 1
ATOM 1444 N N . ARG A 1 184 ? -11.555 7.375 12.204 1.00 96.25 184 ARG A N 1
ATOM 1445 C CA . ARG A 1 184 ? -11.139 7.651 13.588 1.00 96.25 184 ARG A CA 1
ATOM 1446 C C . ARG A 1 184 ? -11.308 6.388 14.427 1.00 96.25 184 ARG A C 1
ATOM 1448 O O . ARG A 1 184 ? -10.342 5.954 15.047 1.00 96.25 184 ARG A O 1
ATOM 1455 N N . HIS A 1 185 ? -12.487 5.768 14.377 1.00 96.94 185 HIS A N 1
ATOM 1456 C CA . HIS A 1 185 ? -12.772 4.516 15.083 1.00 96.94 185 HIS A CA 1
ATOM 1457 C C . HIS A 1 185 ? -11.830 3.392 14.641 1.00 96.94 185 HIS A C 1
ATOM 1459 O O . HIS A 1 185 ? -11.206 2.756 15.486 1.00 96.94 185 HIS A O 1
ATOM 1465 N N . GLY A 1 186 ? -11.614 3.214 13.334 1.00 97.25 186 GLY A N 1
ATOM 1466 C CA . GLY A 1 186 ? -10.677 2.203 12.830 1.00 97.25 186 GLY A CA 1
ATOM 1467 C C . GLY A 1 186 ? -9.231 2.405 13.316 1.00 97.25 186 GLY A C 1
ATOM 1468 O O . GLY A 1 186 ? -8.526 1.446 13.643 1.00 97.25 186 GLY A O 1
ATOM 1469 N N . LEU A 1 187 ? -8.772 3.653 13.432 1.00 97.94 187 LEU A N 1
ATOM 1470 C CA . LEU A 1 187 ? -7.453 3.966 13.991 1.00 97.94 187 LEU A CA 1
ATOM 1471 C C . LEU A 1 187 ? -7.355 3.662 15.490 1.00 97.94 187 LEU A C 1
ATOM 1473 O O . LEU A 1 187 ? -6.319 3.162 15.933 1.00 97.94 187 LEU A O 1
ATOM 1477 N N . ILE A 1 188 ? -8.416 3.930 16.255 1.00 97.81 188 ILE A N 1
ATOM 1478 C CA . ILE A 1 188 ? -8.487 3.607 17.686 1.00 97.81 188 ILE A CA 1
ATOM 1479 C C . ILE A 1 188 ? -8.447 2.087 17.886 1.00 97.81 188 ILE A C 1
ATOM 1481 O O . ILE A 1 188 ? -7.591 1.587 18.617 1.00 97.81 188 ILE A O 1
ATOM 1485 N N . LEU A 1 189 ? -9.267 1.344 17.138 1.00 97.94 189 LEU A N 1
ATOM 1486 C CA . LEU A 1 189 ? -9.288 -0.119 17.176 1.00 97.94 189 LEU A CA 1
ATOM 1487 C C . LEU A 1 189 ? -7.945 -0.726 16.749 1.00 97.94 189 LEU A C 1
ATOM 1489 O O . LEU A 1 189 ? -7.465 -1.678 17.364 1.00 97.94 189 LEU A O 1
ATOM 1493 N N . TYR A 1 190 ? -7.277 -0.142 15.746 1.00 97.50 190 TYR A N 1
ATOM 1494 C CA . TYR A 1 190 ? -5.908 -0.533 15.407 1.00 97.50 190 TYR A CA 1
ATOM 1495 C C . TYR A 1 190 ? -4.958 -0.317 16.586 1.00 97.50 190 TYR A C 1
ATOM 1497 O O . TYR A 1 190 ? -4.167 -1.206 16.885 1.00 97.50 190 TYR A O 1
ATOM 1505 N N . ALA A 1 191 ? -5.017 0.831 17.263 1.00 96.25 191 ALA A N 1
ATOM 1506 C CA . ALA A 1 191 ? -4.150 1.103 18.405 1.00 96.25 191 ALA A CA 1
ATOM 1507 C C . ALA A 1 191 ? -4.382 0.107 19.557 1.00 96.25 191 ALA A C 1
ATOM 1509 O O . ALA A 1 191 ? -3.410 -0.356 20.159 1.00 96.25 191 ALA A O 1
ATOM 1510 N N . GLN A 1 192 ? -5.638 -0.287 19.800 1.00 95.25 192 GLN A N 1
ATOM 1511 C CA . GLN A 1 192 ? -6.015 -1.315 20.779 1.00 95.25 192 GLN A CA 1
ATOM 1512 C C . GLN A 1 192 ? -5.505 -2.713 20.386 1.00 95.25 192 GLN A C 1
ATOM 1514 O O . GLN A 1 192 ? -5.000 -3.448 21.235 1.00 95.25 192 GLN A O 1
ATOM 1519 N N . ALA A 1 193 ? -5.565 -3.066 19.097 1.00 94.88 193 ALA A N 1
ATOM 1520 C CA . ALA A 1 193 ? -5.265 -4.405 18.582 1.00 94.88 193 ALA A CA 1
ATOM 1521 C C . ALA A 1 193 ? -4.027 -4.467 17.656 1.00 94.88 193 ALA A C 1
ATOM 1523 O O . ALA A 1 193 ? -3.941 -5.306 16.755 1.00 94.88 193 ALA A O 1
ATOM 1524 N N . TYR A 1 194 ? -3.029 -3.598 17.863 1.00 94.88 194 TYR A N 1
ATOM 1525 C CA . TYR A 1 194 ? -1.981 -3.362 16.856 1.00 94.88 194 TYR A CA 1
ATOM 1526 C C . TYR A 1 194 ? -1.078 -4.573 16.586 1.00 94.88 194 TYR A C 1
ATOM 1528 O O . TYR A 1 194 ? -0.617 -4.762 15.460 1.00 94.88 194 TYR A O 1
ATOM 1536 N N . LYS A 1 195 ? -0.781 -5.388 17.609 1.00 92.88 195 LYS A N 1
ATOM 1537 C CA . LYS A 1 195 ? 0.239 -6.455 17.545 1.00 92.88 195 LYS A CA 1
ATOM 1538 C C . LYS A 1 195 ? -0.003 -7.467 16.412 1.00 92.88 195 LYS A C 1
ATOM 1540 O O . LYS A 1 195 ? 0.891 -7.613 15.575 1.00 92.88 195 LYS A O 1
ATOM 1545 N N . PRO A 1 196 ? -1.154 -8.169 16.339 1.00 95.69 196 PRO A N 1
ATOM 1546 C CA . PRO A 1 196 ? -1.397 -9.159 15.285 1.00 95.69 196 PRO A CA 1
ATOM 1547 C C . PRO A 1 196 ? -1.381 -8.546 13.878 1.00 95.69 196 PRO A C 1
ATOM 1549 O O . PRO A 1 196 ? -0.857 -9.152 12.936 1.00 95.69 196 PRO A O 1
ATOM 1552 N N . VAL A 1 197 ? -1.904 -7.328 13.742 1.00 96.62 197 VAL A N 1
ATOM 1553 C CA . VAL A 1 197 ? -2.015 -6.614 12.465 1.00 96.62 197 VAL A CA 1
ATOM 1554 C C . VAL A 1 197 ? -0.639 -6.181 11.971 1.00 96.62 197 VAL A C 1
ATOM 1556 O O . VAL A 1 197 ? -0.262 -6.487 10.842 1.00 96.62 197 VAL A O 1
ATOM 1559 N N . LEU A 1 198 ? 0.157 -5.561 12.844 1.00 95.44 198 LEU A N 1
ATOM 1560 C CA . LEU A 1 198 ? 1.524 -5.138 12.552 1.00 95.44 198 LEU A CA 1
ATOM 1561 C C . LEU A 1 198 ? 2.429 -6.326 12.205 1.00 95.44 198 LEU A C 1
ATOM 1563 O O . LEU A 1 198 ? 3.207 -6.256 11.255 1.00 95.44 198 LEU A O 1
ATOM 1567 N N . MET A 1 199 ? 2.305 -7.440 12.932 1.00 93.75 199 MET A N 1
ATOM 1568 C CA . MET A 1 199 ? 3.066 -8.658 12.636 1.00 93.75 199 MET A CA 1
ATOM 1569 C C . MET A 1 199 ? 2.677 -9.265 11.290 1.00 93.75 199 MET A C 1
ATOM 1571 O O . MET A 1 199 ? 3.544 -9.737 10.556 1.00 93.75 199 MET A O 1
ATOM 1575 N N . THR A 1 200 ? 1.391 -9.236 10.937 1.00 97.12 200 THR A N 1
ATOM 1576 C CA . THR A 1 200 ? 0.939 -9.678 9.612 1.00 97.12 200 THR A CA 1
ATOM 1577 C C . THR A 1 200 ? 1.490 -8.766 8.524 1.00 97.12 200 THR A C 1
ATOM 1579 O O . THR A 1 200 ? 2.102 -9.270 7.587 1.00 97.12 200 THR A O 1
ATOM 1582 N N . ALA A 1 201 ? 1.374 -7.446 8.691 1.00 96.81 201 ALA A N 1
ATOM 1583 C CA . ALA A 1 201 ? 1.909 -6.453 7.763 1.00 96.81 201 ALA A CA 1
ATOM 1584 C C . ALA A 1 201 ? 3.417 -6.648 7.521 1.00 96.81 201 ALA A C 1
ATOM 1586 O O . ALA A 1 201 ? 3.881 -6.636 6.379 1.00 96.81 201 ALA A O 1
ATOM 1587 N N . LEU A 1 202 ? 4.187 -6.903 8.583 1.00 95.62 202 LEU A N 1
ATOM 1588 C CA . LEU A 1 202 ? 5.616 -7.194 8.495 1.00 95.62 202 LEU A CA 1
ATOM 1589 C C . LEU A 1 202 ? 5.897 -8.485 7.710 1.00 95.62 202 LEU A C 1
ATOM 1591 O O . LEU A 1 202 ? 6.739 -8.482 6.810 1.00 95.62 202 LEU A O 1
ATOM 1595 N N . LYS A 1 203 ? 5.179 -9.576 8.014 1.00 95.94 203 LYS A N 1
ATOM 1596 C CA . LYS A 1 203 ? 5.315 -10.861 7.308 1.00 95.94 203 LYS A CA 1
ATOM 1597 C C . LYS A 1 203 ? 5.025 -10.710 5.820 1.00 95.94 203 LYS A C 1
ATOM 1599 O O . LYS A 1 203 ? 5.838 -11.130 5.000 1.00 95.94 203 LYS A O 1
ATOM 1604 N N . VAL A 1 204 ? 3.907 -10.077 5.463 1.00 96.94 204 VAL A N 1
ATOM 1605 C CA . VAL A 1 204 ? 3.545 -9.888 4.053 1.00 96.94 204 VAL A CA 1
ATOM 1606 C C . VAL A 1 204 ? 4.482 -8.903 3.355 1.00 96.94 204 VAL A C 1
ATOM 1608 O O . VAL A 1 204 ? 4.752 -9.049 2.168 1.00 96.94 204 VAL A O 1
ATOM 1611 N N . TRP A 1 205 ? 5.069 -7.937 4.058 1.00 95.88 205 TRP A N 1
ATOM 1612 C CA . TRP A 1 205 ? 6.091 -7.088 3.454 1.00 95.88 205 TRP A CA 1
ATOM 1613 C C . TRP A 1 205 ? 7.373 -7.872 3.123 1.00 95.88 205 TRP A C 1
ATOM 1615 O O . TRP A 1 205 ? 7.908 -7.746 2.019 1.00 95.88 205 TRP A O 1
ATOM 1625 N N . LEU A 1 206 ? 7.841 -8.723 4.044 1.00 95.56 206 LEU A N 1
ATOM 1626 C CA . LEU A 1 206 ? 9.024 -9.570 3.841 1.00 95.56 206 LEU A CA 1
ATOM 1627 C C . LEU A 1 206 ? 8.807 -10.605 2.732 1.00 95.56 206 LEU A C 1
ATOM 1629 O O . LEU A 1 206 ? 9.651 -10.742 1.847 1.00 95.56 206 LEU A O 1
ATOM 1633 N N . LEU A 1 207 ? 7.656 -11.279 2.734 1.00 96.75 207 LEU A N 1
ATOM 1634 C CA . LEU A 1 207 ? 7.264 -12.210 1.675 1.00 96.75 207 LEU A CA 1
ATOM 1635 C C . LEU A 1 207 ? 7.180 -11.510 0.311 1.00 96.75 207 LEU A C 1
ATOM 1637 O O . LEU A 1 207 ? 7.645 -12.059 -0.684 1.00 96.75 207 LEU A O 1
ATOM 1641 N N . GLY A 1 208 ? 6.692 -10.268 0.262 1.00 96.12 208 GLY A N 1
ATOM 1642 C CA . GLY A 1 208 ? 6.658 -9.479 -0.971 1.00 96.12 208 GLY A CA 1
ATOM 1643 C C . GLY A 1 208 ? 8.049 -9.126 -1.481 1.00 96.12 208 GLY A C 1
ATOM 1644 O O . GLY A 1 208 ? 8.301 -9.156 -2.684 1.00 96.12 208 GLY A O 1
ATOM 1645 N N . ARG A 1 209 ? 8.994 -8.852 -0.573 1.00 95.81 209 ARG A N 1
ATOM 1646 C CA . ARG A 1 209 ? 10.399 -8.644 -0.938 1.00 95.81 209 ARG A CA 1
ATOM 1647 C C . ARG A 1 209 ? 11.034 -9.921 -1.488 1.00 95.81 209 ARG A C 1
ATOM 1649 O O . ARG A 1 209 ? 11.764 -9.834 -2.472 1.00 95.81 209 ARG A O 1
ATOM 1656 N N . ALA A 1 210 ? 10.750 -11.079 -0.894 1.00 96.94 210 ALA A N 1
ATOM 1657 C CA . ALA A 1 210 ? 11.200 -12.361 -1.428 1.00 96.94 210 ALA A CA 1
ATOM 1658 C C . ALA A 1 210 ? 10.598 -12.618 -2.819 1.00 96.94 210 ALA A C 1
ATOM 1660 O O . ALA A 1 210 ? 11.341 -12.892 -3.757 1.00 96.94 210 ALA A O 1
ATOM 1661 N N . PHE A 1 211 ? 9.287 -12.418 -2.987 1.00 97.19 211 PHE A N 1
ATOM 1662 C CA . PHE A 1 211 ? 8.597 -12.552 -4.273 1.00 97.19 211 PHE A CA 1
ATOM 1663 C C . PHE A 1 211 ? 9.189 -11.636 -5.355 1.00 97.19 211 PHE A C 1
ATOM 1665 O O . PHE A 1 211 ? 9.382 -12.063 -6.492 1.00 97.19 211 PHE A O 1
ATOM 1672 N N . PHE A 1 212 ? 9.541 -10.396 -5.000 1.00 96.38 212 PHE A N 1
ATOM 1673 C CA . PHE A 1 212 ? 10.237 -9.476 -5.898 1.00 96.38 212 PHE A CA 1
ATOM 1674 C C . PHE A 1 212 ? 11.603 -10.014 -6.339 1.00 96.38 212 PHE A C 1
ATOM 1676 O O . PHE A 1 212 ? 11.907 -9.989 -7.526 1.00 96.38 212 PHE A O 1
ATOM 1683 N N . ILE A 1 213 ? 12.416 -10.524 -5.406 1.00 97.25 213 ILE A N 1
ATOM 1684 C CA . ILE A 1 213 ? 13.736 -11.095 -5.721 1.00 97.25 213 ILE A CA 1
ATOM 1685 C C . ILE A 1 213 ? 13.590 -12.325 -6.621 1.00 97.25 213 ILE A C 1
ATOM 1687 O O . ILE A 1 213 ? 14.294 -12.425 -7.621 1.00 97.25 213 ILE A O 1
ATOM 1691 N N . VAL A 1 214 ? 12.647 -13.223 -6.322 1.00 97.19 214 VAL A N 1
ATOM 1692 C CA . VAL A 1 214 ? 12.357 -14.377 -7.187 1.00 97.19 214 VAL A CA 1
ATOM 1693 C C . VAL A 1 214 ? 11.944 -13.912 -8.582 1.00 97.19 214 VAL A C 1
ATOM 1695 O O . VAL A 1 214 ? 12.482 -14.401 -9.570 1.00 97.19 214 VAL A O 1
ATOM 1698 N N . SER A 1 215 ? 11.062 -12.915 -8.675 1.00 95.50 215 SER A N 1
ATOM 1699 C CA . SER A 1 215 ? 10.641 -12.338 -9.957 1.00 95.50 215 SER A CA 1
ATOM 1700 C C . SER A 1 215 ? 11.821 -11.741 -10.731 1.00 95.50 215 SER A C 1
ATOM 1702 O O . SER A 1 215 ? 11.920 -11.940 -11.9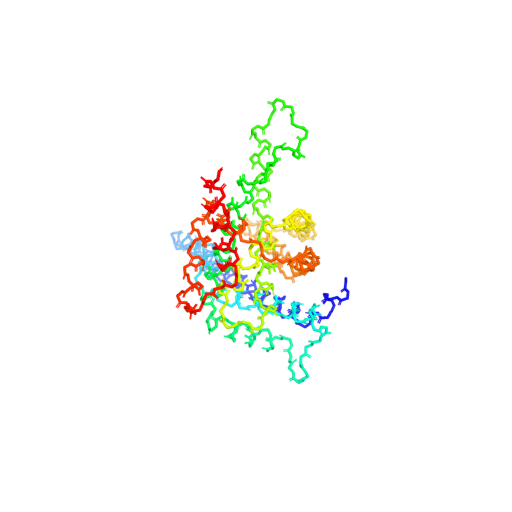38 1.00 95.50 215 SER A O 1
ATOM 1704 N N . LEU A 1 216 ? 12.747 -11.056 -10.048 1.00 95.25 216 LEU A N 1
ATOM 1705 C CA . LEU A 1 216 ? 13.963 -10.526 -10.667 1.00 95.25 216 LEU A CA 1
ATOM 1706 C C . LEU A 1 216 ? 14.859 -11.624 -11.223 1.00 95.25 216 LEU A C 1
ATOM 1708 O O . LEU A 1 216 ? 15.397 -11.450 -12.307 1.00 95.25 216 LEU A O 1
ATOM 1712 N N . VAL A 1 217 ? 15.029 -12.737 -10.511 1.00 96.00 217 VAL A N 1
ATOM 1713 C CA . VAL A 1 217 ? 15.850 -13.854 -10.996 1.00 96.00 217 VAL A CA 1
ATOM 1714 C C . VAL A 1 217 ? 15.177 -14.522 -12.194 1.00 96.00 217 VAL A C 1
ATOM 1716 O O . VAL A 1 217 ? 15.809 -14.695 -13.232 1.00 96.00 217 VAL A O 1
ATOM 1719 N N . VAL A 1 218 ? 13.883 -14.835 -12.081 1.00 95.81 218 VAL A N 1
ATOM 1720 C CA . VAL A 1 218 ? 13.116 -15.521 -13.132 1.00 95.81 218 VAL A CA 1
ATOM 1721 C C . VAL A 1 218 ? 13.062 -14.707 -14.428 1.00 95.81 218 VAL A C 1
ATOM 1723 O O . VAL A 1 218 ? 13.189 -15.280 -15.504 1.00 95.81 218 VAL A O 1
ATOM 1726 N N . ILE A 1 219 ? 12.903 -13.382 -14.342 1.00 93.75 219 ILE A N 1
ATOM 1727 C CA . ILE A 1 219 ? 12.864 -12.493 -15.517 1.00 93.75 219 ILE A CA 1
ATOM 1728 C C . ILE A 1 219 ? 14.278 -12.107 -15.972 1.00 93.75 219 ILE A C 1
ATOM 1730 O O . ILE A 1 219 ? 14.563 -12.046 -17.167 1.00 93.75 219 ILE A O 1
ATOM 1734 N N . GLY A 1 220 ? 15.166 -11.831 -15.020 1.00 92.69 220 GLY A N 1
ATOM 1735 C CA . GLY A 1 220 ? 16.493 -11.290 -15.279 1.00 92.69 220 GLY A CA 1
ATOM 1736 C C . GLY A 1 220 ? 17.441 -12.296 -15.912 1.00 92.69 220 GLY A C 1
ATOM 1737 O O . GLY A 1 220 ? 18.224 -11.899 -16.765 1.00 92.69 220 GLY A O 1
ATOM 1738 N N . VAL A 1 221 ? 17.356 -13.586 -15.567 1.00 93.44 221 VAL A N 1
ATOM 1739 C CA . VAL A 1 221 ? 18.202 -14.623 -16.184 1.00 93.44 221 VAL A CA 1
ATOM 1740 C C . VAL A 1 221 ? 17.985 -14.693 -17.705 1.00 93.44 221 VAL A C 1
ATOM 1742 O O . VAL A 1 221 ? 18.965 -14.520 -18.430 1.00 93.44 221 VAL A O 1
ATOM 1745 N N . PRO A 1 222 ? 16.748 -14.842 -18.227 1.00 90.50 222 PRO A N 1
ATOM 1746 C CA . PRO A 1 222 ? 16.486 -14.725 -19.664 1.00 90.50 222 PRO A CA 1
ATOM 1747 C C . PRO A 1 222 ? 16.970 -13.403 -20.272 1.00 90.50 222 PRO A C 1
ATOM 1749 O O . PRO A 1 222 ? 17.523 -13.402 -21.369 1.00 90.50 222 PRO A O 1
ATOM 1752 N N . GLY A 1 223 ? 16.802 -12.285 -19.556 1.00 87.75 223 GLY A N 1
ATOM 1753 C CA . GLY A 1 223 ? 17.278 -10.974 -20.003 1.00 87.75 223 GLY A CA 1
ATOM 1754 C C . GLY A 1 223 ? 18.799 -10.917 -20.173 1.00 87.75 223 GLY A C 1
ATOM 1755 O O . GLY A 1 223 ? 19.289 -10.447 -21.194 1.00 87.75 223 GLY A O 1
ATOM 1756 N N . VAL A 1 224 ? 19.557 -11.444 -19.212 1.00 87.75 224 VAL A N 1
ATOM 1757 C CA . VAL A 1 224 ? 21.023 -11.521 -19.293 1.00 87.75 224 VAL A CA 1
ATOM 1758 C C . VAL A 1 224 ? 21.458 -12.445 -20.428 1.00 87.75 224 VAL A C 1
ATOM 1760 O O . VAL A 1 224 ? 22.337 -12.067 -21.194 1.00 87.75 224 VAL A O 1
ATOM 1763 N N . LEU A 1 225 ? 20.821 -13.612 -20.587 1.00 89.00 225 LEU A N 1
ATOM 1764 C CA . LEU A 1 225 ? 21.115 -14.533 -21.693 1.00 89.00 225 LEU A CA 1
ATOM 1765 C C . LEU A 1 225 ? 20.890 -13.877 -23.060 1.00 89.00 225 LEU A C 1
ATOM 1767 O O . LEU A 1 225 ? 21.700 -14.058 -23.964 1.00 89.00 225 LEU A O 1
ATOM 1771 N N . PHE A 1 226 ? 19.832 -13.075 -23.198 1.00 85.31 226 PHE A N 1
ATOM 1772 C CA . PHE A 1 226 ? 19.583 -12.285 -24.401 1.00 85.31 226 PHE A CA 1
ATOM 1773 C C . PHE A 1 226 ? 20.724 -11.289 -24.674 1.00 85.31 226 PHE A C 1
ATOM 1775 O O . PHE A 1 226 ? 21.190 -11.190 -25.804 1.00 85.31 226 PHE A O 1
ATOM 1782 N N . LEU A 1 227 ? 21.243 -10.612 -23.645 1.00 87.12 227 LEU A N 1
ATOM 1783 C CA . LEU A 1 227 ? 22.352 -9.658 -23.789 1.00 87.12 227 LEU A CA 1
ATOM 1784 C C . LEU A 1 227 ? 23.699 -10.301 -24.150 1.00 87.12 227 LEU A C 1
ATOM 1786 O O . LEU A 1 227 ? 24.569 -9.598 -24.648 1.00 87.12 227 LEU A O 1
ATOM 1790 N N . LEU A 1 228 ? 23.882 -11.613 -23.962 1.00 86.94 228 LEU A N 1
ATOM 1791 C CA . LEU A 1 228 ? 25.096 -12.307 -24.419 1.00 86.94 228 LEU A CA 1
ATOM 1792 C C . LEU A 1 228 ? 25.222 -12.340 -25.950 1.00 86.94 228 LEU A C 1
ATOM 1794 O O . LEU A 1 228 ? 26.316 -12.539 -26.469 1.00 86.94 228 LEU A O 1
ATOM 1798 N N . VAL A 1 229 ? 24.110 -12.163 -26.668 1.00 87.50 229 VAL A N 1
ATOM 1799 C CA . VAL A 1 229 ? 24.054 -12.215 -28.138 1.00 87.50 229 VAL A CA 1
ATOM 1800 C C . VAL A 1 229 ? 24.142 -10.816 -28.765 1.00 87.50 229 VAL A C 1
ATOM 1802 O O . VAL A 1 229 ? 24.453 -10.688 -29.946 1.00 87.50 229 VAL A O 1
ATOM 1805 N N . PHE A 1 230 ? 23.897 -9.756 -27.990 1.00 79.38 230 PHE A N 1
ATOM 1806 C CA . PHE A 1 230 ? 23.801 -8.386 -28.493 1.00 79.38 230 PHE A CA 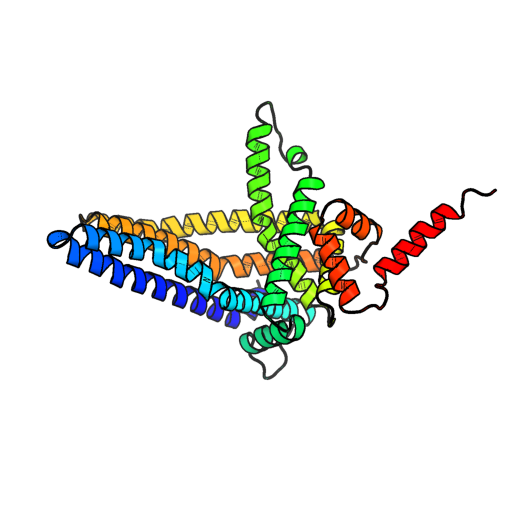1
ATOM 1807 C C . PHE A 1 230 ? 24.705 -7.429 -27.706 1.00 79.38 230 PHE A C 1
ATOM 1809 O O . PHE A 1 230 ? 24.429 -7.107 -26.550 1.00 79.38 230 PHE A O 1
ATOM 1816 N N . ASP A 1 231 ? 25.737 -6.899 -28.363 1.00 75.81 231 ASP A N 1
ATOM 1817 C CA . ASP A 1 231 ? 26.700 -5.978 -27.748 1.00 75.81 231 ASP A CA 1
ATOM 1818 C C . ASP A 1 231 ? 26.332 -4.507 -28.000 1.00 75.81 231 ASP A C 1
ATOM 1820 O O . ASP A 1 231 ? 26.923 -3.803 -28.818 1.00 75.81 231 ASP A O 1
ATOM 1824 N N . ALA A 1 232 ? 25.271 -4.047 -27.332 1.00 79.38 232 ALA A N 1
ATOM 1825 C CA . ALA A 1 232 ? 24.846 -2.650 -27.377 1.00 79.38 232 ALA A CA 1
ATOM 1826 C C . ALA A 1 232 ? 24.483 -2.142 -25.977 1.00 79.38 232 ALA A C 1
ATOM 1828 O O . ALA A 1 232 ? 23.516 -2.604 -25.367 1.00 79.38 232 ALA A O 1
ATOM 1829 N N . ILE A 1 233 ? 25.205 -1.128 -25.487 1.00 77.56 233 ILE A N 1
ATOM 1830 C CA . ILE A 1 233 ? 25.005 -0.558 -24.141 1.00 77.56 233 ILE A CA 1
ATOM 1831 C C . ILE A 1 233 ? 23.564 -0.073 -23.903 1.00 77.56 233 ILE A C 1
ATOM 1833 O O . ILE A 1 233 ? 22.996 -0.278 -22.831 1.00 77.56 233 ILE A O 1
ATOM 1837 N N . TRP A 1 234 ? 22.918 0.493 -24.927 1.00 72.56 234 TRP A N 1
ATOM 1838 C CA . TRP A 1 234 ? 21.515 0.915 -24.861 1.00 72.56 234 TRP A CA 1
ATOM 1839 C C . TRP A 1 234 ? 20.555 -0.256 -24.648 1.00 72.56 234 TRP A C 1
ATOM 1841 O O . TRP A 1 234 ? 19.583 -0.129 -23.902 1.00 72.56 234 TRP A O 1
ATOM 1851 N N . LEU A 1 235 ? 20.843 -1.407 -25.260 1.00 76.44 235 LEU A N 1
ATOM 1852 C CA . LEU A 1 235 ? 20.046 -2.619 -25.102 1.00 76.44 235 LEU A CA 1
ATOM 1853 C C . LEU A 1 235 ? 20.222 -3.212 -23.700 1.00 76.44 235 LEU A C 1
ATOM 1855 O O . LEU A 1 235 ? 19.238 -3.620 -23.089 1.00 76.44 235 LEU A O 1
ATOM 1859 N N . GLN A 1 236 ? 21.441 -3.182 -23.151 1.00 82.00 236 GLN A N 1
ATOM 1860 C CA . GLN A 1 236 ? 21.718 -3.609 -21.774 1.00 82.00 236 GLN A CA 1
ATOM 1861 C C . GLN A 1 236 ? 20.921 -2.781 -20.757 1.00 82.00 236 GLN A C 1
ATOM 1863 O O . GLN A 1 236 ? 20.253 -3.338 -19.881 1.00 82.00 236 GLN A O 1
ATOM 1868 N N . ILE A 1 237 ? 20.923 -1.453 -20.913 1.00 78.62 237 ILE A N 1
ATOM 1869 C CA . ILE A 1 237 ? 20.139 -0.537 -20.073 1.00 78.62 237 ILE A CA 1
ATOM 1870 C C . ILE A 1 237 ? 18.637 -0.816 -20.222 1.00 78.62 237 ILE A C 1
ATOM 1872 O O . ILE A 1 237 ? 17.925 -0.894 -19.218 1.00 78.62 237 ILE A O 1
ATOM 1876 N N . ALA A 1 238 ? 18.148 -1.004 -21.453 1.00 76.94 238 ALA A N 1
ATOM 1877 C CA . ALA A 1 238 ? 16.738 -1.275 -21.721 1.00 76.94 238 ALA A CA 1
ATOM 1878 C C . ALA A 1 238 ? 16.268 -2.601 -21.103 1.00 76.94 238 ALA A C 1
ATOM 1880 O O . ALA A 1 238 ? 15.215 -2.637 -20.468 1.00 76.94 238 ALA A O 1
ATOM 1881 N N . VAL A 1 239 ? 17.055 -3.672 -21.229 1.00 83.12 239 VAL A N 1
ATOM 1882 C CA . VAL A 1 239 ? 16.745 -4.990 -20.654 1.00 83.12 239 VAL A CA 1
ATOM 1883 C C . VAL A 1 239 ? 16.771 -4.950 -19.127 1.00 83.12 239 VAL A C 1
ATOM 1885 O O . VAL A 1 239 ? 15.865 -5.491 -18.487 1.00 83.12 239 VAL A O 1
ATOM 1888 N N . LEU A 1 240 ? 17.748 -4.265 -18.522 1.00 84.06 240 LEU A N 1
ATOM 1889 C CA . LEU A 1 240 ? 17.792 -4.066 -17.072 1.00 84.06 240 LEU A CA 1
ATOM 1890 C C . LEU A 1 240 ? 16.561 -3.290 -16.581 1.00 84.06 240 LEU A C 1
ATOM 1892 O O . LEU A 1 240 ? 15.892 -3.718 -15.637 1.00 84.06 240 LEU A O 1
ATOM 1896 N N . ALA A 1 241 ? 16.224 -2.179 -17.241 1.00 80.25 241 ALA A N 1
ATOM 1897 C CA . ALA A 1 241 ? 15.050 -1.379 -16.906 1.00 80.25 241 ALA A CA 1
ATOM 1898 C C . ALA A 1 241 ? 13.754 -2.190 -17.060 1.00 80.25 241 ALA A C 1
ATOM 1900 O O . ALA A 1 241 ? 12.939 -2.223 -16.137 1.00 80.25 241 ALA A O 1
ATOM 1901 N N . ALA A 1 242 ? 13.581 -2.901 -18.177 1.00 81.75 242 ALA A N 1
ATOM 1902 C CA . ALA A 1 242 ? 12.423 -3.754 -18.424 1.00 81.75 242 ALA A CA 1
ATOM 1903 C C . ALA A 1 242 ? 12.287 -4.853 -17.360 1.00 81.75 242 ALA A C 1
ATOM 1905 O O . ALA A 1 242 ? 11.192 -5.056 -16.839 1.00 81.75 242 ALA A O 1
ATOM 1906 N N . THR A 1 243 ? 13.394 -5.493 -16.970 1.00 88.00 243 THR A N 1
ATOM 1907 C CA . THR A 1 243 ? 13.429 -6.516 -15.911 1.00 88.00 243 THR A CA 1
ATOM 1908 C C . THR A 1 243 ? 12.949 -5.951 -14.574 1.00 88.00 243 THR A C 1
ATOM 1910 O O . THR A 1 243 ? 12.059 -6.520 -13.939 1.00 88.00 243 THR A O 1
ATOM 1913 N N . LEU A 1 244 ? 13.494 -4.803 -14.154 1.00 87.38 244 LEU A N 1
ATOM 1914 C CA . LEU A 1 244 ? 13.121 -4.147 -12.896 1.00 87.38 244 LEU A CA 1
ATOM 1915 C C . LEU A 1 244 ? 11.648 -3.726 -12.886 1.00 87.38 244 LEU A C 1
ATOM 1917 O O . LEU A 1 244 ? 10.951 -3.914 -11.882 1.00 87.38 244 LEU A O 1
ATOM 1921 N N . ILE A 1 245 ? 11.164 -3.162 -13.994 1.00 83.69 245 ILE A N 1
ATOM 1922 C CA . ILE A 1 245 ? 9.777 -2.715 -14.116 1.00 83.69 245 ILE A CA 1
ATOM 1923 C C . ILE A 1 245 ? 8.831 -3.924 -14.127 1.00 83.69 245 ILE A C 1
ATOM 1925 O O . ILE A 1 245 ? 7.842 -3.910 -13.395 1.00 83.69 245 ILE A O 1
ATOM 1929 N N . LEU A 1 246 ? 9.133 -4.978 -14.892 1.00 85.81 246 LEU A N 1
ATOM 1930 C CA . LEU A 1 246 ? 8.280 -6.164 -14.996 1.00 85.81 246 LEU A CA 1
ATOM 1931 C C . LEU A 1 246 ? 8.217 -6.935 -13.671 1.00 85.81 246 LEU A C 1
ATOM 1933 O O . LEU A 1 246 ? 7.130 -7.300 -13.225 1.00 85.81 246 LEU A O 1
ATOM 1937 N N . ALA A 1 247 ? 9.347 -7.095 -12.976 1.00 91.88 247 ALA A N 1
ATOM 1938 C CA . ALA A 1 247 ? 9.363 -7.689 -11.639 1.00 91.88 247 ALA A CA 1
ATOM 1939 C C . ALA A 1 247 ? 8.544 -6.857 -10.636 1.00 91.88 247 ALA A C 1
ATOM 1941 O O . ALA A 1 247 ? 7.794 -7.403 -9.827 1.00 91.88 247 ALA A O 1
ATOM 1942 N N . SER A 1 248 ? 8.631 -5.524 -10.716 1.00 88.62 248 SER A N 1
ATOM 1943 C CA . SER A 1 248 ? 7.818 -4.624 -9.885 1.00 88.62 248 SER A CA 1
ATOM 1944 C C . SER A 1 248 ? 6.324 -4.725 -10.211 1.00 88.62 248 SER A C 1
ATOM 1946 O O . SER A 1 248 ? 5.486 -4.627 -9.315 1.00 88.62 248 SER A O 1
ATOM 1948 N N . LEU A 1 249 ? 5.978 -4.929 -11.483 1.00 87.12 249 LEU A N 1
ATOM 1949 C CA . LEU A 1 249 ? 4.601 -5.128 -11.918 1.00 87.12 249 LEU A CA 1
ATOM 1950 C C . LEU A 1 249 ? 4.021 -6.430 -11.370 1.00 87.12 249 LEU A C 1
ATOM 1952 O O . LEU A 1 249 ? 2.893 -6.409 -10.890 1.00 87.12 249 LEU A O 1
ATOM 1956 N N . LEU A 1 250 ? 4.781 -7.530 -11.374 1.00 90.19 250 LEU A N 1
ATOM 1957 C CA . LEU A 1 250 ? 4.322 -8.796 -10.793 1.00 90.19 250 LEU A CA 1
ATOM 1958 C C . LEU A 1 250 ? 4.000 -8.652 -9.304 1.00 90.19 250 LEU A C 1
ATOM 1960 O O . LEU A 1 250 ? 2.972 -9.149 -8.845 1.00 90.19 250 LEU A O 1
ATOM 1964 N N . VAL A 1 251 ? 4.825 -7.916 -8.553 1.00 91.44 251 VAL A N 1
ATOM 1965 C CA . VAL A 1 251 ? 4.530 -7.614 -7.145 1.00 91.44 251 VAL A CA 1
ATOM 1966 C C . VAL A 1 251 ? 3.196 -6.871 -7.021 1.00 91.44 251 VAL A C 1
ATOM 1968 O O . VAL A 1 251 ? 2.333 -7.299 -6.260 1.00 91.44 251 VAL A O 1
ATOM 1971 N N . ARG A 1 252 ? 2.991 -5.800 -7.794 1.00 89.56 252 ARG A N 1
ATOM 1972 C CA . ARG A 1 252 ? 1.783 -4.958 -7.705 1.00 89.56 252 ARG A CA 1
ATOM 1973 C C . ARG A 1 252 ? 0.506 -5.642 -8.187 1.00 89.56 252 ARG A C 1
ATOM 1975 O O . ARG A 1 252 ? -0.557 -5.456 -7.608 1.00 89.56 252 ARG A O 1
ATOM 1982 N N . ALA A 1 253 ? 0.601 -6.421 -9.258 1.00 87.81 253 ALA A N 1
ATOM 1983 C CA . ALA A 1 253 ? -0.549 -7.051 -9.892 1.00 87.81 253 ALA A CA 1
ATOM 1984 C C . ALA A 1 253 ? -0.971 -8.352 -9.199 1.00 87.81 253 ALA A C 1
ATOM 1986 O O . ALA A 1 253 ? -2.160 -8.659 -9.162 1.00 87.81 253 ALA A O 1
ATOM 1987 N N . VAL A 1 254 ? -0.014 -9.116 -8.662 1.00 88.88 254 VAL A N 1
ATOM 1988 C CA . VAL A 1 254 ? -0.262 -10.475 -8.155 1.00 88.88 254 VAL A CA 1
ATOM 1989 C C . VAL A 1 254 ? -0.108 -10.540 -6.641 1.00 88.88 254 VAL A C 1
ATOM 1991 O O . VAL A 1 254 ? -1.001 -11.016 -5.941 1.00 88.88 254 VAL A O 1
ATOM 1994 N N . TYR A 1 255 ? 1.015 -10.048 -6.121 1.00 93.75 255 TYR A N 1
ATOM 1995 C CA . TYR A 1 255 ? 1.363 -10.229 -4.715 1.00 93.75 255 TYR A CA 1
ATOM 1996 C C . TYR A 1 255 ? 0.634 -9.254 -3.776 1.00 93.75 255 TYR A C 1
ATOM 1998 O O . TYR A 1 255 ? 0.106 -9.664 -2.741 1.00 93.75 255 TYR A O 1
ATOM 2006 N N . GLU A 1 256 ? 0.584 -7.966 -4.122 1.00 92.69 256 GLU A N 1
ATOM 2007 C CA . GLU A 1 256 ? -0.057 -6.934 -3.298 1.00 92.69 256 GLU A CA 1
ATOM 2008 C C . GLU A 1 256 ? -1.523 -7.264 -2.962 1.00 92.69 256 GLU A C 1
ATOM 2010 O O . GLU A 1 256 ? -1.861 -7.218 -1.780 1.00 92.69 256 GLU A O 1
ATOM 2015 N N . PRO A 1 257 ? -2.378 -7.706 -3.909 1.00 92.38 257 PRO A N 1
ATOM 2016 C CA . PRO A 1 257 ? -3.739 -8.146 -3.598 1.00 92.38 257 PRO A CA 1
ATOM 2017 C C . PRO A 1 257 ? -3.833 -9.217 -2.503 1.00 92.38 257 PRO A C 1
ATOM 2019 O O . PRO A 1 257 ? -4.711 -9.149 -1.635 1.00 92.38 257 PRO A O 1
ATOM 2022 N N . PHE A 1 258 ? -2.916 -10.189 -2.520 1.00 94.12 258 PHE A N 1
ATOM 2023 C CA . PHE A 1 258 ? -2.814 -11.221 -1.491 1.00 94.12 258 PHE A CA 1
ATOM 2024 C C . PHE A 1 258 ? -2.445 -10.616 -0.130 1.00 94.12 258 PHE A C 1
ATOM 2026 O O . PHE A 1 258 ? -3.128 -10.874 0.865 1.00 94.12 258 PHE A O 1
ATOM 2033 N N . ALA A 1 259 ? -1.408 -9.777 -0.094 1.00 96.25 259 ALA A N 1
ATOM 2034 C CA . ALA A 1 259 ? -0.922 -9.131 1.123 1.00 96.25 259 ALA A CA 1
ATOM 2035 C C . ALA A 1 259 ? -1.976 -8.215 1.766 1.00 96.25 259 ALA A C 1
ATOM 2037 O O . ALA A 1 259 ? -2.191 -8.265 2.982 1.00 96.25 259 ALA A O 1
ATOM 2038 N N . THR A 1 260 ? -2.677 -7.432 0.944 1.00 95.38 260 THR A N 1
ATOM 2039 C CA . THR A 1 260 ? -3.808 -6.593 1.349 1.00 95.38 260 THR A CA 1
ATOM 2040 C C . THR A 1 260 ? -4.916 -7.436 1.961 1.00 95.38 260 THR A C 1
ATOM 2042 O O . THR A 1 260 ? -5.337 -7.172 3.084 1.00 95.38 260 THR A O 1
ATOM 2045 N N . THR A 1 261 ? -5.346 -8.495 1.273 1.00 95.81 261 THR A N 1
ATOM 2046 C CA . THR A 1 261 ? -6.448 -9.342 1.749 1.00 95.81 261 THR A CA 1
ATOM 2047 C C . THR A 1 261 ? -6.107 -10.018 3.072 1.00 95.81 261 THR A C 1
ATOM 2049 O O . THR A 1 261 ? -6.928 -10.025 3.985 1.00 95.81 261 THR A O 1
ATOM 2052 N N . TRP A 1 262 ? -4.890 -10.550 3.218 1.00 97.06 262 TRP A N 1
ATOM 2053 C CA . TRP A 1 262 ? -4.460 -11.148 4.483 1.00 97.06 262 TRP A CA 1
ATOM 2054 C C . TRP A 1 262 ? -4.464 -10.114 5.614 1.00 97.06 262 TRP A C 1
ATOM 2056 O O . TRP A 1 262 ? -5.002 -10.378 6.687 1.00 97.06 262 TRP A O 1
ATOM 2066 N N . THR A 1 263 ? -3.940 -8.913 5.370 1.00 98.06 263 T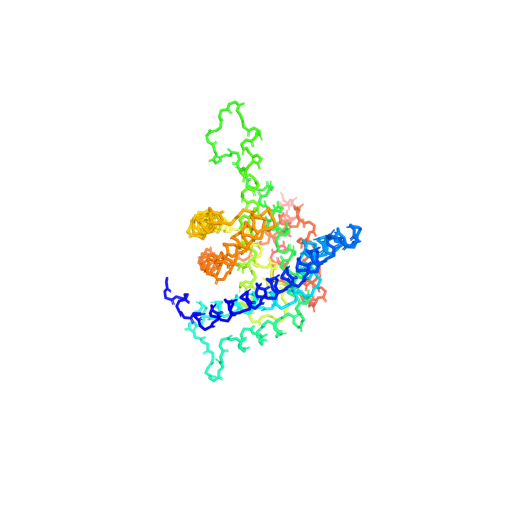HR A N 1
ATOM 2067 C CA . THR A 1 263 ? -3.888 -7.866 6.401 1.00 98.06 263 THR A CA 1
ATOM 2068 C C . THR A 1 263 ? -5.285 -7.381 6.798 1.00 98.06 263 THR A C 1
ATOM 2070 O O . THR A 1 263 ? -5.549 -7.249 7.991 1.00 98.06 263 THR A O 1
ATOM 2073 N N . ILE A 1 264 ? -6.197 -7.210 5.832 1.00 97.81 264 ILE A N 1
ATOM 2074 C CA . ILE A 1 264 ? -7.614 -6.892 6.073 1.00 97.81 264 ILE A CA 1
ATOM 2075 C C . ILE A 1 264 ? -8.268 -7.971 6.943 1.00 97.81 264 ILE A C 1
ATOM 2077 O O . ILE A 1 264 ? -8.846 -7.658 7.980 1.00 97.81 264 ILE A O 1
ATOM 2081 N N . VAL A 1 265 ? -8.136 -9.247 6.568 1.00 97.31 265 VAL A N 1
ATOM 2082 C CA . VAL A 1 265 ? -8.720 -10.364 7.329 1.00 97.31 265 VAL A CA 1
ATOM 2083 C C . VAL A 1 265 ? -8.170 -10.412 8.753 1.00 97.31 265 VAL A C 1
ATOM 2085 O O . VAL A 1 265 ? -8.935 -10.600 9.697 1.00 97.31 265 VAL A O 1
ATOM 2088 N N . THR A 1 266 ? -6.857 -10.238 8.930 1.00 98.19 266 THR A N 1
ATOM 2089 C CA . THR A 1 266 ? -6.250 -10.190 10.266 1.00 98.19 266 THR A CA 1
ATOM 2090 C C . THR A 1 266 ? -6.794 -9.022 11.077 1.00 98.19 266 THR A C 1
ATOM 2092 O O . THR A 1 266 ? -7.098 -9.208 12.250 1.00 98.19 266 THR A O 1
ATOM 2095 N N . TYR A 1 267 ? -6.908 -7.837 10.478 1.00 98.25 267 TYR A N 1
ATOM 2096 C CA . TYR A 1 267 ? -7.411 -6.651 11.159 1.00 98.25 267 TYR A CA 1
ATOM 2097 C C . TYR A 1 267 ? -8.849 -6.842 11.631 1.00 98.25 267 TYR A C 1
ATOM 2099 O O . TYR A 1 267 ? -9.087 -6.749 12.829 1.00 98.25 267 TYR A O 1
ATOM 2107 N N . HIS A 1 268 ? -9.765 -7.217 10.732 1.00 97.62 268 HIS A N 1
ATOM 2108 C CA . HIS A 1 268 ? -11.169 -7.459 11.080 1.00 97.62 268 HIS A CA 1
ATOM 2109 C C . HIS A 1 268 ? -11.317 -8.519 12.171 1.00 97.62 268 HIS A C 1
ATOM 2111 O O . HIS A 1 268 ? -12.082 -8.322 13.103 1.00 97.62 268 HIS A O 1
ATOM 2117 N N . ARG A 1 269 ? -10.531 -9.602 12.130 1.00 97.31 269 ARG A N 1
ATOM 2118 C CA . ARG A 1 269 ? -10.513 -10.606 13.210 1.00 97.31 269 ARG A CA 1
ATOM 2119 C C . ARG A 1 269 ? -9.972 -10.064 14.530 1.00 97.31 269 ARG A C 1
ATOM 2121 O O . ARG A 1 269 ? -10.461 -10.446 15.582 1.00 97.31 269 ARG A O 1
ATOM 2128 N N . ALA A 1 270 ? -8.949 -9.214 14.490 1.00 97.56 270 ALA A N 1
ATOM 2129 C CA . ALA A 1 270 ? -8.319 -8.675 15.691 1.00 97.56 270 ALA A CA 1
ATOM 2130 C C . ALA A 1 270 ? -9.209 -7.666 16.434 1.00 97.56 270 ALA A C 1
ATOM 2132 O O . ALA A 1 270 ? -9.013 -7.469 17.629 1.00 97.56 270 ALA A O 1
ATOM 2133 N N . ILE A 1 271 ? -10.162 -7.043 15.736 1.00 96.94 271 ILE A N 1
ATOM 2134 C CA . ILE A 1 271 ? -11.094 -6.059 16.305 1.00 96.94 271 ILE A CA 1
ATOM 2135 C C . ILE A 1 271 ? -12.478 -6.651 16.620 1.00 96.94 271 ILE A C 1
ATOM 2137 O O . ILE A 1 271 ? -13.355 -5.933 17.092 1.00 96.94 271 ILE A O 1
ATOM 2141 N N . GLN A 1 272 ? -12.703 -7.944 16.361 1.00 95.31 272 GLN A N 1
ATOM 2142 C CA . GLN A 1 272 ? -13.973 -8.603 16.678 1.00 95.31 272 GLN A CA 1
ATOM 2143 C C . GLN A 1 272 ? -14.257 -8.526 18.182 1.00 95.31 272 GLN A C 1
ATOM 2145 O O . GLN A 1 272 ? -13.464 -8.999 18.993 1.00 95.31 272 GLN A O 1
ATOM 2150 N N . GLY A 1 273 ? -15.400 -7.933 18.540 1.00 92.75 273 GLY A N 1
ATOM 2151 C CA . GLY A 1 273 ? -15.811 -7.743 19.935 1.00 92.75 273 GLY A CA 1
ATOM 2152 C C . GLY A 1 273 ? -15.009 -6.684 20.699 1.00 92.75 273 GLY A C 1
ATOM 2153 O O . GLY A 1 273 ? -15.137 -6.603 21.916 1.00 92.75 273 GLY A O 1
ATOM 2154 N N . VAL A 1 274 ? -14.177 -5.889 20.017 1.00 94.12 274 VAL A N 1
ATOM 2155 C CA . VAL A 1 274 ? -13.434 -4.783 20.628 1.00 94.12 274 VAL A CA 1
ATOM 2156 C C . VAL A 1 274 ? -14.223 -3.494 20.433 1.00 94.12 274 VAL A C 1
ATOM 2158 O O . VAL A 1 274 ? -14.464 -3.074 19.303 1.00 94.12 274 VAL A O 1
ATOM 2161 N N . GLU A 1 275 ? -14.603 -2.856 21.534 1.00 93.06 275 GLU A N 1
ATOM 2162 C CA . GLU A 1 275 ? -15.249 -1.545 21.508 1.00 93.06 275 GLU A CA 1
ATOM 2163 C C . GLU A 1 275 ? -14.219 -0.412 21.452 1.00 93.06 275 GLU A C 1
ATOM 2165 O O . GLU A 1 275 ? -13.085 -0.537 21.928 1.00 93.06 275 GLU A O 1
ATOM 2170 N N . VAL A 1 276 ? -14.625 0.709 20.856 1.00 93.81 276 VAL A N 1
ATOM 2171 C CA . VAL A 1 276 ? -13.779 1.893 20.695 1.00 93.81 276 VAL A CA 1
ATOM 2172 C C . VAL A 1 276 ? -13.563 2.561 22.055 1.00 93.81 276 VAL A C 1
ATOM 2174 O O . VAL A 1 276 ? -14.505 3.057 22.665 1.00 93.81 276 VAL A O 1
ATOM 2177 N N . ASP A 1 277 ? -12.311 2.598 22.515 1.00 93.38 277 ASP A N 1
ATOM 2178 C CA . ASP A 1 277 ? -11.949 3.130 23.836 1.00 93.38 277 ASP A CA 1
ATOM 2179 C C . ASP A 1 277 ? -11.554 4.627 23.774 1.00 93.38 277 ASP A C 1
ATOM 2181 O O . ASP A 1 277 ? -10.578 4.977 23.091 1.00 93.38 277 ASP A O 1
ATOM 2185 N N . PRO A 1 278 ? -12.239 5.520 24.522 1.00 93.19 278 PRO A N 1
ATOM 2186 C CA . PRO A 1 278 ? -11.905 6.946 24.598 1.00 93.19 278 PRO A CA 1
ATOM 2187 C C . PRO A 1 278 ? -10.477 7.233 25.076 1.00 93.19 278 PRO A C 1
ATOM 2189 O O . PRO A 1 278 ? -9.852 8.193 24.626 1.00 93.19 278 PRO A O 1
ATOM 2192 N N . VAL A 1 279 ? -9.907 6.384 25.936 1.00 93.81 279 VAL A N 1
ATOM 2193 C CA . VAL A 1 279 ? -8.527 6.549 26.419 1.00 93.81 279 VAL A CA 1
ATOM 2194 C C . VAL A 1 279 ? -7.538 6.433 25.259 1.00 93.81 279 VAL A C 1
ATOM 2196 O O . VAL A 1 279 ? -6.528 7.143 25.201 1.00 93.81 279 VAL A O 1
ATOM 2199 N N . TRP A 1 280 ? -7.808 5.542 24.304 1.00 94.38 280 TRP A N 1
ATOM 2200 C CA . TRP A 1 280 ? -6.978 5.400 23.112 1.00 94.38 280 TRP A CA 1
ATOM 2201 C C . TRP A 1 280 ? -7.175 6.538 22.117 1.00 94.38 280 TRP A C 1
ATOM 2203 O O . TRP A 1 280 ? -6.199 6.942 21.479 1.00 94.38 280 TRP A O 1
ATOM 2213 N N . ASP A 1 281 ? -8.379 7.101 22.035 1.00 95.00 281 ASP A N 1
ATOM 2214 C CA . ASP A 1 281 ? -8.626 8.321 21.271 1.00 95.00 281 ASP A CA 1
ATOM 2215 C C . ASP A 1 281 ? -7.752 9.483 21.775 1.00 95.00 281 ASP A C 1
ATOM 2217 O O . ASP A 1 281 ? -6.987 10.071 21.003 1.00 95.00 281 ASP A O 1
ATOM 2221 N N . GLU A 1 282 ? -7.754 9.744 23.084 1.00 93.94 282 GLU A N 1
ATOM 2222 C CA . GLU A 1 282 ? -6.921 10.784 23.698 1.00 93.94 282 GLU A CA 1
ATOM 2223 C C . GLU A 1 282 ? -5.423 10.531 23.484 1.00 93.94 282 GLU A C 1
ATOM 2225 O O . GLU A 1 282 ? -4.665 11.433 23.101 1.00 93.94 282 GLU A O 1
ATOM 2230 N N . ARG A 1 283 ? -4.975 9.281 23.663 1.00 93.38 283 ARG A N 1
ATOM 2231 C CA . ARG A 1 283 ? -3.576 8.896 23.419 1.00 93.38 283 ARG A CA 1
ATOM 2232 C C . ARG A 1 283 ? -3.167 9.162 21.976 1.00 93.38 283 ARG A C 1
ATOM 2234 O O . ARG A 1 283 ? -2.092 9.725 21.754 1.00 93.38 283 ARG A O 1
ATOM 2241 N N . LEU A 1 284 ? -3.998 8.799 20.998 1.00 95.50 284 LEU A N 1
ATOM 2242 C CA . LEU A 1 284 ? -3.722 9.039 19.581 1.00 95.50 284 LEU A CA 1
ATOM 2243 C C . LEU A 1 284 ? -3.687 10.534 19.256 1.00 95.50 284 LEU A C 1
ATOM 2245 O O . LEU A 1 284 ? -2.780 10.979 18.541 1.00 95.50 284 LEU A O 1
ATOM 2249 N N . GLN A 1 285 ? -4.596 11.325 19.836 1.00 95.62 285 GLN A N 1
ATOM 2250 C CA . GLN A 1 285 ? -4.560 12.782 19.721 1.00 95.62 285 GLN A CA 1
ATOM 2251 C C . GLN A 1 285 ? -3.256 13.347 20.300 1.00 95.62 285 GLN A C 1
ATOM 2253 O O . GLN A 1 285 ? -2.651 14.223 19.682 1.00 95.62 285 GLN A O 1
ATOM 2258 N N . SER A 1 286 ? -2.762 12.828 21.428 1.00 94.25 286 SER A N 1
ATOM 2259 C CA . SER A 1 286 ? -1.527 13.321 22.057 1.00 94.25 286 SER A CA 1
ATOM 2260 C C . SER A 1 286 ? -0.271 13.128 21.188 1.00 94.25 286 SER A C 1
ATOM 2262 O O . SER A 1 286 ? 0.632 13.965 21.219 1.00 94.25 286 SER A O 1
ATOM 2264 N N . VAL A 1 287 ? -0.216 12.074 20.362 1.00 92.75 287 VAL A N 1
ATOM 2265 C CA . VAL A 1 287 ? 0.987 11.719 19.580 1.00 92.75 287 VAL A CA 1
ATOM 2266 C C . VAL A 1 287 ? 0.914 12.089 18.097 1.00 92.75 287 VAL A C 1
ATOM 2268 O O . VAL A 1 287 ? 1.943 12.155 17.416 1.00 92.75 287 VAL A O 1
ATOM 2271 N N . SER A 1 288 ? -0.286 12.325 17.560 1.00 95.62 288 SER A N 1
ATOM 2272 C CA . SER A 1 288 ? -0.491 12.539 16.128 1.00 95.62 288 SER A CA 1
ATOM 2273 C C . SER A 1 288 ? -1.358 13.761 15.842 1.00 95.62 288 SER A C 1
ATOM 2275 O O . SER A 1 288 ? -2.578 13.743 15.979 1.00 95.62 288 SER A O 1
ATOM 2277 N N . GLY A 1 289 ? -0.730 14.822 15.325 1.00 96.00 289 GLY A N 1
ATOM 2278 C CA . GLY A 1 289 ? -1.460 15.996 14.835 1.00 96.00 289 GLY A CA 1
ATOM 2279 C C . GLY A 1 289 ? -2.385 15.678 13.654 1.00 96.00 289 GLY A C 1
ATOM 2280 O O . GLY A 1 289 ? -3.418 16.315 13.495 1.00 96.00 289 GLY A O 1
ATOM 2281 N N . GLU A 1 290 ? -2.061 14.659 12.855 1.00 95.31 290 GLU A N 1
ATOM 2282 C CA . GLU A 1 290 ? -2.936 14.196 11.771 1.00 95.31 290 GLU A CA 1
ATOM 2283 C C . GLU A 1 290 ? -4.188 13.500 12.309 1.00 95.31 290 GLU A C 1
ATOM 2285 O O . GLU A 1 290 ? -5.254 13.644 11.720 1.00 95.31 290 GLU A O 1
ATOM 2290 N N . PHE A 1 291 ? -4.089 12.827 13.462 1.00 97.25 291 PHE A N 1
ATOM 2291 C CA . PHE A 1 291 ? -5.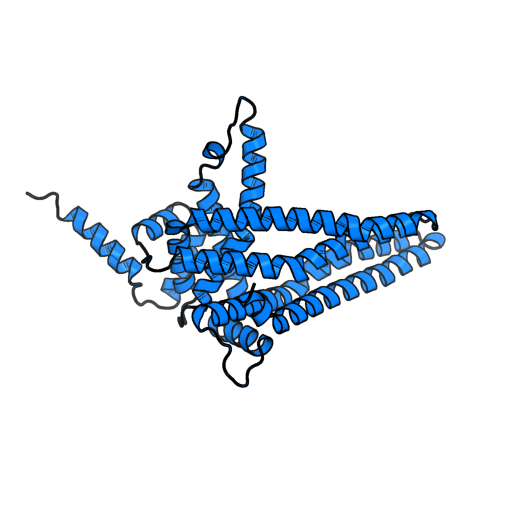258 12.271 14.139 1.00 97.25 291 PHE A CA 1
ATOM 2292 C C . PHE A 1 291 ? -6.142 13.390 14.699 1.00 97.25 291 PHE A C 1
ATOM 2294 O O . PHE A 1 291 ? -7.346 13.370 14.484 1.00 97.25 291 PHE A O 1
ATOM 2301 N N . LYS A 1 292 ? -5.559 14.443 15.294 1.00 96.81 292 LYS A N 1
ATOM 2302 C CA . LYS A 1 292 ? -6.333 15.633 15.705 1.00 96.81 292 LYS A CA 1
ATOM 2303 C C . LYS A 1 292 ? -7.086 16.273 14.533 1.00 96.81 292 LYS A C 1
ATOM 2305 O O . LYS A 1 292 ? -8.255 16.615 14.670 1.00 96.81 292 LYS A O 1
ATOM 2310 N N . LYS A 1 293 ? -6.441 16.400 13.365 1.00 96.88 293 LYS A N 1
ATOM 2311 C CA . LYS A 1 293 ? -7.101 16.885 12.137 1.00 96.88 293 LYS A CA 1
ATOM 2312 C C . LYS A 1 293 ? -8.234 15.959 11.691 1.00 96.88 293 LYS A C 1
ATOM 2314 O O . LYS A 1 293 ? -9.255 16.451 11.226 1.00 96.88 293 LYS A O 1
ATOM 2319 N N . LEU A 1 294 ? -8.055 14.643 11.822 1.00 96.06 294 LEU A N 1
ATOM 2320 C CA . LEU A 1 294 ? -9.086 13.654 11.504 1.00 96.06 294 LEU A CA 1
ATOM 2321 C C . LEU A 1 294 ? -10.319 13.830 12.399 1.00 96.06 294 LEU A C 1
ATOM 2323 O O . LEU A 1 294 ? -11.429 13.913 11.885 1.00 96.06 294 LEU A O 1
ATOM 2327 N N . VAL A 1 295 ? -10.107 13.958 13.712 1.00 95.00 295 VAL A N 1
ATOM 2328 C CA . VAL A 1 295 ? -11.169 14.225 14.696 1.00 95.00 295 VAL A CA 1
ATOM 2329 C C . VAL A 1 295 ? -11.880 15.545 14.384 1.00 95.00 295 VAL A C 1
ATOM 2331 O O . VAL A 1 295 ? -13.106 15.593 14.388 1.00 95.00 295 VAL A O 1
ATOM 2334 N N . GLY A 1 296 ? -11.129 16.601 14.048 1.00 95.00 296 GLY A N 1
ATOM 2335 C CA . GLY A 1 296 ? -11.696 17.886 13.626 1.00 95.00 296 GLY A CA 1
ATOM 2336 C C . GLY A 1 296 ? -12.628 17.745 12.421 1.00 95.00 296 GLY A C 1
ATOM 2337 O O . GLY A 1 296 ? -13.787 18.137 12.497 1.00 95.00 296 GLY A O 1
ATOM 2338 N N . ARG A 1 297 ? -12.169 17.080 11.353 1.00 94.00 297 ARG A N 1
ATOM 2339 C CA . ARG A 1 297 ? -12.987 16.829 10.152 1.00 94.00 297 ARG A CA 1
ATOM 2340 C C . ARG A 1 297 ? -14.220 15.975 10.428 1.00 94.00 297 ARG A C 1
ATOM 2342 O O . ARG A 1 297 ? -15.265 16.212 9.833 1.00 94.00 297 ARG A O 1
ATOM 2349 N N . ALA A 1 298 ? -14.108 14.997 11.326 1.00 92.56 298 ALA A N 1
ATOM 2350 C CA . ALA A 1 298 ? -15.247 14.184 11.736 1.00 92.56 298 ALA A CA 1
ATOM 2351 C C . ALA A 1 298 ? -16.331 15.0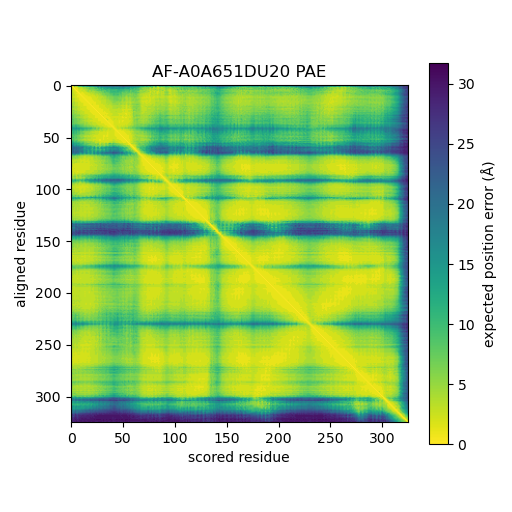33 12.415 1.00 92.56 298 ALA A C 1
ATOM 2353 O O . ALA A 1 298 ? -17.507 14.870 12.096 1.00 92.56 298 ALA A O 1
ATOM 2354 N N . ARG A 1 299 ? -15.939 15.967 13.290 1.00 92.56 299 ARG A N 1
ATOM 2355 C CA . ARG A 1 299 ? -16.858 16.888 13.981 1.00 92.56 299 ARG A CA 1
ATOM 2356 C C . ARG A 1 299 ? -17.437 17.962 13.059 1.00 92.56 299 ARG A C 1
ATOM 2358 O O . ARG A 1 299 ? -18.596 18.323 13.206 1.00 92.56 299 ARG A O 1
ATOM 2365 N N . GLU A 1 300 ? -16.648 18.460 12.109 1.00 91.75 300 GLU A N 1
ATOM 2366 C CA . GLU A 1 300 ? -17.110 19.424 11.100 1.00 91.75 300 GLU A CA 1
ATOM 2367 C C . GLU A 1 300 ? -18.163 18.819 10.161 1.00 91.75 300 GLU A C 1
ATOM 2369 O O . GLU A 1 300 ? -19.087 19.515 9.748 1.00 91.75 300 GLU A O 1
ATOM 2374 N N . PHE A 1 301 ? -18.032 17.531 9.821 1.00 88.38 301 PHE A N 1
ATOM 2375 C CA . PHE A 1 301 ? -18.958 16.852 8.913 1.00 88.38 301 PHE A CA 1
ATOM 2376 C C . PHE A 1 301 ? -20.334 16.593 9.542 1.00 88.38 301 PHE A C 1
ATOM 2378 O O . PHE A 1 301 ? -21.354 16.781 8.885 1.00 88.38 301 PHE A O 1
ATOM 2385 N N . ASP A 1 302 ? -20.367 16.153 10.800 1.00 84.00 302 ASP A N 1
ATOM 2386 C CA . ASP A 1 302 ? -21.600 15.942 11.560 1.00 84.00 302 ASP A CA 1
ATOM 2387 C C . ASP A 1 302 ? -21.389 16.445 12.996 1.00 84.00 302 ASP A C 1
ATOM 2389 O O . ASP A 1 302 ? -20.695 15.781 13.772 1.00 84.00 302 ASP A O 1
ATOM 2393 N N . PRO A 1 303 ? -21.982 17.601 13.358 1.00 74.00 303 PRO A N 1
ATOM 2394 C CA . PRO A 1 303 ? -21.823 18.214 14.676 1.00 74.00 303 PRO A CA 1
ATOM 2395 C C . PRO A 1 303 ? -22.408 17.395 15.833 1.00 74.00 303 PRO A C 1
ATOM 2397 O O . PRO A 1 303 ? -22.198 17.754 16.995 1.00 74.00 303 PRO A O 1
ATOM 2400 N N . ARG A 1 304 ? -23.166 16.323 15.551 1.00 76.31 304 ARG A N 1
ATOM 2401 C CA . ARG A 1 304 ? -23.628 15.394 16.588 1.00 76.31 304 ARG A CA 1
ATOM 2402 C C . ARG A 1 304 ? -22.427 14.786 17.312 1.00 76.31 304 ARG A C 1
ATOM 2404 O O . ARG A 1 304 ? -21.442 14.394 16.683 1.00 76.31 304 ARG A O 1
ATOM 2411 N N . ARG A 1 305 ? -22.515 14.711 18.645 1.00 70.75 305 ARG A N 1
ATOM 2412 C CA . ARG A 1 305 ? -21.449 14.137 19.472 1.00 70.75 305 ARG A CA 1
ATOM 2413 C C . ARG A 1 305 ? -21.248 12.667 19.123 1.00 70.75 305 ARG A C 1
ATOM 2415 O O . ARG A 1 305 ? -22.196 11.894 19.040 1.00 70.75 305 ARG A O 1
ATOM 2422 N N . ASP A 1 306 ? -19.991 12.318 18.884 1.00 82.31 306 ASP A N 1
ATOM 2423 C CA . ASP A 1 306 ? -19.555 10.940 18.702 1.00 82.31 306 ASP A CA 1
ATOM 2424 C C . ASP A 1 306 ? -19.665 10.220 20.061 1.00 82.31 306 ASP A C 1
ATOM 2426 O O . ASP A 1 306 ? -19.194 10.785 21.053 1.00 82.31 306 ASP A O 1
ATOM 2430 N N . PRO A 1 307 ? -20.231 9.002 20.144 1.00 80.38 307 PRO A N 1
ATOM 2431 C CA . PRO A 1 307 ? -20.297 8.238 21.393 1.00 80.38 307 PRO A CA 1
ATOM 2432 C C . PRO A 1 307 ? -18.949 8.117 22.120 1.00 80.38 307 PRO A C 1
ATOM 2434 O O . PRO A 1 307 ? -18.900 8.099 23.348 1.00 80.38 307 PRO A O 1
ATOM 2437 N N . VAL A 1 308 ? -17.837 8.110 21.377 1.00 82.75 308 VAL A N 1
ATOM 2438 C CA . VAL A 1 308 ? -16.479 8.098 21.949 1.00 82.75 308 VAL A CA 1
ATOM 2439 C C . VAL A 1 308 ? -16.169 9.393 22.712 1.00 82.75 308 VAL A C 1
ATOM 2441 O O . VAL A 1 308 ? -15.525 9.355 23.760 1.00 82.75 308 VAL A O 1
ATOM 2444 N N . ASP A 1 309 ? -16.647 10.541 22.218 1.00 82.94 309 ASP A N 1
ATOM 2445 C CA . ASP A 1 309 ? -16.501 11.832 22.902 1.00 82.94 309 ASP A CA 1
ATOM 2446 C C . ASP A 1 309 ? -17.349 11.873 24.190 1.00 82.94 309 ASP A C 1
ATOM 2448 O O . ASP A 1 309 ? -16.927 12.451 25.193 1.00 82.94 309 ASP A O 1
ATOM 2452 N N . GLU A 1 310 ? -18.529 11.244 24.185 1.00 80.69 310 GLU A N 1
ATOM 2453 C CA . GLU A 1 310 ? -19.421 11.168 25.352 1.00 80.69 310 GLU A CA 1
ATOM 2454 C C . GLU A 1 310 ? -18.861 10.255 26.446 1.00 80.69 310 GLU A C 1
ATOM 2456 O O . GLU A 1 310 ? -18.810 10.643 27.616 1.00 80.69 310 GLU A O 1
ATOM 2461 N N . ALA A 1 311 ? -18.370 9.076 26.063 1.00 77.38 311 ALA A N 1
ATOM 2462 C CA . ALA A 1 311 ? -17.740 8.138 26.981 1.00 77.38 311 ALA A CA 1
ATOM 2463 C C . ALA A 1 311 ? -16.457 8.722 27.608 1.00 77.38 311 ALA A C 1
ATOM 2465 O O . ALA A 1 311 ? -16.226 8.555 28.807 1.00 77.38 311 ALA A O 1
ATOM 2466 N N . GLY A 1 312 ? -15.663 9.479 26.839 1.00 74.94 312 GLY A N 1
ATOM 2467 C CA . GLY A 1 312 ? -14.505 10.210 27.367 1.00 74.94 312 GLY A CA 1
ATOM 2468 C C . GLY A 1 312 ? -14.893 11.298 28.374 1.00 74.94 312 GLY A C 1
ATOM 2469 O O . GLY A 1 312 ? -14.297 11.398 29.448 1.00 74.94 312 GLY A O 1
ATOM 2470 N N . ALA A 1 313 ? -15.945 12.073 28.085 1.00 74.00 313 ALA A N 1
ATOM 2471 C CA . ALA A 1 313 ? -16.445 13.099 29.001 1.00 74.00 313 ALA A CA 1
ATOM 2472 C C . ALA A 1 313 ? -16.978 12.506 30.320 1.00 74.00 313 ALA A C 1
ATOM 2474 O O . ALA A 1 313 ? -16.721 13.061 31.391 1.00 74.00 313 ALA A O 1
ATOM 2475 N N . ALA A 1 314 ? -17.667 11.362 30.262 1.00 71.50 314 ALA A N 1
ATOM 2476 C CA . ALA A 1 314 ? -18.138 10.646 31.447 1.00 71.50 314 ALA A CA 1
ATOM 2477 C C . ALA A 1 314 ? -16.974 10.111 32.305 1.00 71.50 314 ALA A C 1
ATOM 2479 O O . ALA A 1 314 ? -16.991 10.257 33.530 1.00 71.50 314 ALA A O 1
ATOM 2480 N N . ALA A 1 315 ? -15.930 9.561 31.673 1.00 65.75 315 ALA A N 1
ATOM 2481 C CA . ALA A 1 315 ? -14.732 9.079 32.362 1.00 65.75 315 ALA A CA 1
ATOM 2482 C C . ALA A 1 315 ? -13.922 10.218 33.018 1.00 65.75 315 ALA A C 1
ATOM 2484 O O . ALA A 1 315 ? -13.425 10.063 34.135 1.00 65.75 315 ALA A O 1
ATOM 2485 N N . GLY A 1 316 ? -13.827 11.381 32.362 1.00 58.62 316 GLY A N 1
ATOM 2486 C CA . GLY A 1 316 ? -13.162 12.571 32.904 1.00 58.62 316 GLY A CA 1
ATOM 2487 C C . GLY A 1 316 ? -13.941 13.256 34.036 1.00 58.62 316 GLY A C 1
ATOM 2488 O O . GLY A 1 316 ? -13.341 13.716 35.007 1.00 58.62 316 GLY A O 1
ATOM 2489 N N . GLY A 1 317 ? -15.277 13.282 33.956 1.00 52.41 317 GLY A N 1
ATOM 2490 C CA . GLY A 1 317 ? -16.148 13.860 34.987 1.00 52.41 317 GLY A CA 1
ATOM 2491 C C . GLY A 1 317 ? -16.175 13.060 36.296 1.00 52.41 317 GLY A C 1
ATOM 2492 O O . GLY A 1 317 ? -16.230 13.649 37.376 1.00 52.41 317 GLY A O 1
ATOM 2493 N N . GLY A 1 318 ? -16.052 11.730 36.223 1.00 48.38 318 GLY A N 1
ATOM 2494 C CA . GLY A 1 318 ? -15.996 10.857 37.402 1.00 48.38 318 GLY A CA 1
ATOM 2495 C C . GLY A 1 318 ? -14.755 11.062 38.281 1.00 48.38 318 GLY A C 1
ATOM 2496 O O . GLY A 1 318 ? -14.837 10.905 39.497 1.00 48.38 318 GLY A O 1
ATOM 2497 N N . MET A 1 319 ? -13.621 11.480 37.705 1.00 47.59 319 MET A N 1
ATOM 2498 C CA . MET A 1 319 ? -12.400 11.768 38.475 1.00 47.59 319 MET A CA 1
ATOM 2499 C C . MET A 1 319 ? -12.428 13.127 39.194 1.00 47.59 319 MET A C 1
ATOM 2501 O O . MET A 1 319 ? -11.721 13.298 40.185 1.00 47.59 319 MET A O 1
ATOM 2505 N N . ALA A 1 320 ? -13.260 14.077 38.755 1.00 47.88 320 ALA A N 1
ATOM 2506 C CA . ALA A 1 320 ? -13.390 15.388 39.400 1.00 47.88 320 ALA A CA 1
ATOM 2507 C C . ALA A 1 320 ? -14.359 15.387 40.603 1.00 47.88 320 ALA A C 1
ATOM 2509 O O . ALA A 1 320 ? -14.247 16.242 41.477 1.00 47.88 320 ALA A O 1
ATOM 2510 N N . GLY A 1 321 ? -15.282 14.421 40.686 1.00 46.22 321 GLY A N 1
ATOM 2511 C CA . GLY A 1 321 ? -16.264 14.309 41.778 1.00 46.22 321 GLY A CA 1
ATOM 2512 C C . GLY A 1 321 ? -15.791 13.544 43.024 1.00 46.22 321 GLY A C 1
ATOM 2513 O O . GLY A 1 321 ? -16.548 13.423 43.983 1.00 46.22 321 GLY A O 1
ATOM 2514 N N . GLY A 1 322 ? -14.566 13.003 43.016 1.00 44.28 322 GLY A N 1
ATOM 2515 C CA . GLY A 1 322 ? -14.043 12.120 44.070 1.00 44.28 322 GLY A CA 1
ATOM 2516 C C . GLY A 1 322 ? -13.132 12.773 45.118 1.00 44.28 322 GLY A C 1
ATOM 2517 O O . GLY A 1 322 ? -12.679 12.075 46.017 1.00 44.28 322 GLY A O 1
ATOM 2518 N N . GLN A 1 323 ? -12.842 14.078 45.027 1.00 44.28 323 GLN A N 1
ATOM 2519 C CA . GLN A 1 323 ? -11.944 14.785 45.965 1.00 44.28 323 GLN A CA 1
ATOM 2520 C C . GLN A 1 323 ? -12.665 15.700 46.967 1.00 44.28 323 GLN A C 1
ATOM 2522 O O . GLN A 1 323 ? -12.087 16.656 47.477 1.00 44.28 323 GLN A O 1
ATOM 2527 N N . SER A 1 324 ? -13.926 15.416 47.286 1.00 45.50 324 SER A N 1
ATOM 2528 C CA . SER A 1 324 ? -14.639 16.140 48.340 1.00 45.50 324 SER A CA 1
ATOM 2529 C C . SER A 1 324 ? -15.436 15.192 49.229 1.00 45.50 324 SER A C 1
ATOM 2531 O O . SER A 1 324 ? -16.664 15.183 49.154 1.00 45.50 324 SER A O 1
ATOM 2533 N N . ARG A 1 325 ? -14.741 14.400 50.051 1.00 38.84 325 ARG A N 1
ATOM 2534 C CA . ARG A 1 325 ? -15.193 13.957 51.380 1.00 38.84 325 ARG A CA 1
ATOM 2535 C C . ARG A 1 325 ? -13.994 13.714 52.281 1.00 38.84 325 ARG A C 1
ATOM 2537 O O . ARG A 1 325 ? -13.036 13.080 51.794 1.00 38.84 325 ARG A O 1
#

Radius of gyration: 23.82 Å; Cα contacts (8 Å, |Δi|>4): 322; chains: 1; bounding box: 54×38×88 Å

Nearest PDB structures (foldseek):
  9c82-assembly1_F  TM=1.360E-01  e=5.544E+00  Homo sapiens

Secondary structure (DSSP, 8-state):
-HHHHHTHHHHHHHHHHHHHHHHHHHHHHHHHHHHHHHHTTT-HHHHHHHHHHHHHHHHHHHHHTSHHHHHHHHHHHHHHHHHHHHTSSPPTT--HHHHHHHHHHHHHSSHHHHHHHHHHHHHHHHHHHHHH--GGGGS---TTHHHHHHHHHHHHHHHGGGHHHHHHHHHHHS--S-HHHHHHHHHHHHHHTHHHHHHHHHHHHHHHHHHHHHHHHHHHHHHHHHHTT---HHHHHHHHHHHHHHHHHHIIIIIHHHHHHHHHHHHHHHTTTPPPPHHHHHHHHHH-HHHHHHHHHHHHH--SPPHHHHHHHHHHHHHHTTS--

Sequence (325 aa):
MGLLLRTTPFLVFNAAVYGAFFLAAVAWLGVFGGLAVLFAPRIELLSLIFMVIAVAGPFGVLTFGRRYILYLVKGGHIAVITKLLVDGEIPEGRGQIAYGRDEVQKRFRDVSILFVLDRMIDRVVRRFTNRFVRLVDWLPLGQGAGKAARWVAAIVNRSLSYVDQAILSYAISLDDDNVWRSSRHGLILYAQAYKPVLMTALKVWLLGRAFFIVSLVVIGVPGVLFLLVFDAIWLQIAVLAATLILASLLVRAVYEPFATTWTIVTYHRAIQGVEVDPVWDERLQSVSGEFKKLVGRAREFDPRRDPVDEAGAAAGGGMAGGQSR

Foldseek 3Di:
DVLLVVCVVLLVVQLVLLVVLLVVLLVLLCVLQVQLVVCVVPPNVRSVVSNCCNVCVSVVCVPPPCPQVNLLSLQLLLLLLLCCLPVVDDDPPDDSNRRSNVLCCQQQVGSVSVVLQLVLLLQLLLLLCVPPPPQLVVDPDDPPSPVVSVVSNVLLSVLCNLVSSLLQSQLSNDPDSLSLLSSLQSSLLCSVQVVQLSVLSSVLSVVLVVQLVVQLCVQVVVLVVVVVVPPDPSSNVSSNVSSNSVSVSCSSSPSVSVSNSSSNSSSVVSSVVPDRALVSLVVSVVRGPSSVVSVVSSCVVPVPDDVSNVNNVVVVVVVVPPPDD

pLDDT: mean 85.97, std 12.07, range [38.84, 98.25]

Mean predicted aligned error: 7.74 Å

Solvent-accessible surface area (backbone atoms only — not comparable to full-atom values): 17230 Å² total; per-residue (Å²): 111,72,71,61,64,73,42,40,73,49,42,53,50,45,33,49,55,54,46,52,55,46,53,53,43,52,51,46,33,51,54,26,40,48,50,13,62,69,26,48,91,77,39,58,70,59,12,51,51,25,41,49,47,26,66,49,41,55,56,53,50,58,67,72,72,42,53,65,58,55,48,47,54,52,48,13,50,40,45,42,52,34,39,43,67,75,70,65,53,75,64,87,98,53,56,61,64,58,48,7,47,50,50,45,41,68,53,39,69,40,69,68,48,47,52,53,46,50,54,37,44,40,51,32,53,47,42,47,43,73,72,71,50,66,70,63,82,78,50,97,65,63,102,62,46,74,63,56,47,52,53,51,51,51,52,50,57,62,16,43,74,32,50,35,52,24,29,50,29,48,24,64,68,44,98,54,82,53,47,44,45,39,37,50,49,28,52,31,41,41,68,77,38,39,66,70,34,52,52,43,19,41,51,42,42,53,52,48,52,50,52,34,50,52,36,36,51,69,49,35,52,59,45,52,60,55,46,76,78,48,97,43,74,69,56,53,52,49,46,52,51,50,31,56,51,51,20,51,45,49,37,60,35,58,47,44,61,54,40,40,50,52,25,30,54,45,36,58,61,56,41,61,93,60,77,72,51,37,69,48,46,54,53,45,43,74,70,18,71,55,40,43,51,37,53,50,52,25,44,72,74,44,78,68,83,50,71,48,60,51,54,37,49,55,60,58,51,58,67,69,70,69,82,80,128